Protein AF-A0A9J2Q6F2-F1 (afdb_monomer)

Nearest PDB structures (foldseek):
  3g6b-assembly1_B  TM=3.201E-01  e=5.585E+00  Thermotoga maritima
  3g67-assembly1_B  TM=3.228E-01  e=8.281E+00  Thermotoga maritima

Mean predicted aligned error: 11.75 Å

Organism: Ascaris lumbricoides (NCBI:txid6252)

InterPro domains:
  IPR019184 Uncharacterised protein family, transmembrane-17 [PF09799] (15-116)
  IPR019184 Uncharacterised protein family, transmembrane-17 [PTHR13531] (4-136)

pLDDT: mean 81.74, std 16.3, range [40.91, 97.44]

Structure (mmCIF, N/CA/C/O backbone):
data_AF-A0A9J2Q6F2-F1
#
_entry.id   AF-A0A9J2Q6F2-F1
#
loop_
_atom_site.group_PDB
_atom_site.id
_atom_site.type_symbol
_atom_site.label_atom_id
_atom_site.label_alt_id
_atom_site.label_comp_id
_atom_site.label_asym_id
_atom_site.label_entity_id
_atom_site.label_seq_id
_atom_site.pdbx_PDB_ins_code
_atom_site.Cartn_x
_atom_site.Cartn_y
_atom_site.Cartn_z
_atom_site.occupancy
_atom_site.B_iso_or_equiv
_atom_site.auth_seq_id
_atom_site.auth_comp_id
_atom_site.auth_asym_id
_atom_site.auth_atom_id
_atom_site.pdbx_PDB_model_num
ATOM 1 N N . MET A 1 1 ? 22.491 -8.800 -33.599 1.00 40.91 1 MET A N 1
ATOM 2 C CA . MET A 1 1 ? 21.386 -8.070 -32.948 1.00 40.91 1 MET A CA 1
ATOM 3 C C . MET A 1 1 ? 20.902 -8.944 -31.801 1.00 40.91 1 MET A C 1
ATOM 5 O O . MET A 1 1 ? 20.172 -9.891 -32.048 1.00 40.91 1 MET A O 1
ATOM 9 N N . VAL A 1 2 ? 21.412 -8.736 -30.584 1.00 45.72 2 VAL A N 1
ATOM 10 C CA . VAL A 1 2 ? 20.847 -9.399 -29.399 1.00 45.72 2 VAL A CA 1
ATOM 11 C C . VAL A 1 2 ? 19.661 -8.539 -28.992 1.00 45.72 2 VAL A C 1
ATOM 13 O O . VAL A 1 2 ? 19.844 -7.456 -28.451 1.00 45.72 2 VAL A O 1
ATOM 16 N N . VAL A 1 3 ? 18.456 -8.968 -29.362 1.00 47.84 3 VAL A N 1
ATOM 17 C CA . VAL A 1 3 ? 17.230 -8.410 -28.792 1.00 47.84 3 VAL A CA 1
ATOM 18 C C . VAL A 1 3 ? 17.170 -8.961 -27.374 1.00 47.84 3 VAL A C 1
ATOM 20 O O . VAL A 1 3 ? 16.840 -10.127 -27.175 1.00 47.84 3 VAL A O 1
ATOM 23 N N . SER A 1 4 ? 17.582 -8.172 -26.388 1.00 51.03 4 SER A N 1
ATOM 24 C CA . SER A 1 4 ? 17.197 -8.446 -25.011 1.00 51.03 4 SER A CA 1
ATOM 25 C C . SER A 1 4 ? 15.693 -8.190 -24.939 1.00 51.03 4 SER A C 1
ATOM 27 O O . SER A 1 4 ? 15.265 -7.039 -25.010 1.00 51.03 4 SER A O 1
ATOM 29 N N . ASP A 1 5 ? 14.904 -9.265 -24.928 1.00 57.75 5 ASP A N 1
ATOM 30 C CA . ASP A 1 5 ? 13.442 -9.222 -24.851 1.00 57.75 5 ASP A CA 1
ATOM 31 C C . ASP A 1 5 ? 13.055 -8.658 -23.477 1.00 57.75 5 ASP A C 1
ATOM 33 O O . ASP A 1 5 ? 12.907 -9.388 -22.494 1.00 57.75 5 ASP A O 1
ATOM 37 N N . VAL A 1 6 ? 13.003 -7.326 -23.378 1.00 62.00 6 VAL A N 1
ATOM 38 C CA . VAL A 1 6 ? 12.381 -6.654 -22.243 1.00 62.00 6 VAL A CA 1
ATOM 39 C C . VAL A 1 6 ? 10.912 -7.017 -22.329 1.00 62.00 6 VAL A C 1
ATOM 41 O O . VAL A 1 6 ? 10.257 -6.751 -23.331 1.00 62.00 6 VAL A O 1
ATOM 44 N N . ARG A 1 7 ? 10.438 -7.729 -21.311 1.00 72.94 7 ARG A N 1
ATOM 45 C CA . ARG A 1 7 ? 9.065 -8.204 -21.244 1.00 72.94 7 ARG A CA 1
ATOM 46 C C . ARG A 1 7 ? 8.454 -7.761 -19.934 1.00 72.94 7 ARG A C 1
ATOM 48 O O . ARG A 1 7 ? 8.981 -8.063 -18.861 1.00 72.94 7 ARG A O 1
ATOM 55 N N . SER A 1 8 ? 7.299 -7.114 -20.030 1.00 83.94 8 SER A N 1
ATOM 56 C CA . SER A 1 8 ? 6.404 -6.898 -18.893 1.00 83.94 8 SER A CA 1
ATOM 57 C C . SER A 1 8 ? 6.222 -8.190 -18.077 1.00 83.94 8 SER A C 1
ATOM 59 O O . SER A 1 8 ? 6.062 -9.289 -18.620 1.00 83.94 8 SER A O 1
ATOM 61 N N . SER A 1 9 ? 6.251 -8.069 -16.750 1.00 90.69 9 SER A N 1
ATOM 62 C CA . SER A 1 9 ? 6.102 -9.212 -15.853 1.00 90.69 9 SER A CA 1
ATOM 63 C C . SER A 1 9 ? 4.632 -9.613 -15.767 1.00 90.69 9 SER A C 1
ATOM 65 O O . SER A 1 9 ? 3.808 -8.882 -15.205 1.00 90.69 9 SER A O 1
ATOM 67 N N . LEU A 1 10 ? 4.294 -10.785 -16.317 1.00 93.69 10 LEU A N 1
ATOM 68 C CA . LEU A 1 10 ? 2.932 -11.325 -16.268 1.00 93.69 10 LEU A CA 1
ATOM 69 C C . LEU A 1 10 ? 2.497 -11.581 -14.822 1.00 93.69 10 LEU A C 1
ATOM 71 O O . LEU A 1 10 ? 1.405 -11.179 -14.431 1.00 93.69 10 LEU A O 1
ATOM 75 N N . SER A 1 11 ? 3.365 -12.197 -14.014 1.00 93.44 11 SER A N 1
ATOM 76 C CA . SER A 1 11 ? 3.063 -12.504 -12.613 1.00 93.44 11 SER A CA 1
ATOM 77 C C . SER A 1 11 ? 2.730 -11.238 -11.828 1.00 93.44 11 SER A C 1
ATOM 79 O O . SER A 1 11 ? 1.709 -11.190 -11.152 1.00 93.44 11 SER A O 1
ATOM 81 N N . TYR A 1 12 ? 3.531 -10.177 -11.975 1.00 93.88 12 TYR A N 1
ATOM 82 C CA . TYR A 1 12 ? 3.258 -8.901 -11.311 1.00 93.88 12 TYR A CA 1
ATOM 83 C C . TYR A 1 12 ? 1.919 -8.296 -11.760 1.00 93.88 12 TYR A C 1
ATOM 85 O O . TYR A 1 12 ? 1.144 -7.812 -10.937 1.00 93.88 12 TYR A O 1
ATOM 93 N N . GLN A 1 13 ? 1.596 -8.387 -13.053 1.00 95.81 13 GLN A N 1
ATOM 94 C CA . GLN A 1 13 ? 0.333 -7.879 -13.585 1.00 95.81 13 GLN A CA 1
ATOM 95 C C . GLN A 1 13 ? -0.895 -8.642 -13.077 1.00 95.81 13 GLN A C 1
ATOM 97 O O . GLN A 1 13 ? -1.926 -8.018 -12.822 1.00 95.81 13 GLN A O 1
ATOM 102 N N . VAL A 1 14 ? -0.796 -9.966 -12.931 1.00 96.00 14 VAL A N 1
ATOM 103 C CA . VAL A 1 14 ? -1.879 -10.806 -12.400 1.00 96.00 14 VAL A CA 1
ATOM 104 C C . VAL A 1 14 ? -2.185 -10.433 -10.953 1.00 96.00 14 VAL A C 1
ATOM 106 O O . VAL A 1 14 ? -3.349 -10.218 -10.625 1.00 96.00 14 VAL A O 1
ATOM 109 N N . PHE A 1 15 ? -1.160 -10.284 -10.110 1.00 95.06 15 PHE A N 1
ATOM 110 C CA . PHE A 1 15 ? -1.364 -9.889 -8.714 1.00 95.06 15 PHE A CA 1
ATOM 111 C C . PHE A 1 15 ? -1.991 -8.494 -8.600 1.00 95.06 15 PHE A C 1
ATOM 113 O O . PHE A 1 15 ? -3.037 -8.369 -7.971 1.00 95.06 15 PHE A O 1
ATOM 120 N N . LEU A 1 16 ? -1.477 -7.495 -9.331 1.00 94.69 16 LEU A N 1
ATOM 121 C CA . LEU A 1 16 ? -2.079 -6.152 -9.364 1.00 94.69 16 LEU A CA 1
ATOM 122 C C . LEU A 1 16 ? -3.548 -6.160 -9.817 1.00 94.69 16 LEU A C 1
ATOM 124 O O . LEU A 1 16 ? -4.345 -5.313 -9.405 1.00 94.69 16 LEU A O 1
ATOM 128 N N . HIS A 1 17 ? -3.916 -7.089 -10.702 1.00 95.19 17 HIS A N 1
ATOM 129 C CA . HIS A 1 17 ? -5.294 -7.241 -11.152 1.00 95.19 17 HIS A CA 1
ATOM 130 C C . HIS A 1 17 ? -6.203 -7.830 -10.068 1.00 95.19 17 HIS A C 1
ATOM 132 O O . HIS A 1 17 ? -7.347 -7.394 -9.962 1.00 95.19 17 HIS A O 1
ATOM 138 N N . ILE A 1 18 ? -5.699 -8.777 -9.272 1.00 94.94 18 ILE A N 1
ATOM 139 C CA . ILE A 1 18 ? -6.418 -9.396 -8.148 1.00 94.94 18 ILE A CA 1
ATOM 140 C C . ILE A 1 18 ? -6.555 -8.416 -6.978 1.00 94.94 18 ILE A C 1
ATOM 142 O O . ILE A 1 18 ? -7.630 -8.329 -6.386 1.00 94.94 18 ILE A O 1
ATOM 146 N N . SER A 1 19 ? -5.511 -7.643 -6.677 1.00 94.81 19 SER A N 1
ATOM 147 C CA . SER A 1 19 ? -5.536 -6.701 -5.554 1.00 94.81 19 SER A CA 1
ATOM 148 C C . SER A 1 19 ? -6.518 -5.565 -5.786 1.00 94.81 19 SER A C 1
ATOM 150 O O . SER A 1 19 ? -7.245 -5.202 -4.880 1.00 94.81 19 SER A O 1
ATOM 152 N N . LYS A 1 20 ? -6.674 -5.069 -7.018 1.00 95.19 20 LYS A N 1
ATOM 153 C CA . LYS A 1 20 ? -7.606 -3.964 -7.304 1.00 95.19 20 LYS A CA 1
ATOM 154 C C . LYS A 1 20 ? -9.043 -4.163 -6.769 1.00 95.19 20 LYS A C 1
ATOM 156 O O . LYS A 1 20 ? -9.525 -3.271 -6.071 1.00 95.19 20 LYS A O 1
ATOM 161 N N . PRO A 1 21 ? -9.779 -5.239 -7.114 1.00 96.25 21 PRO A N 1
ATOM 162 C CA . PRO A 1 21 ? -11.106 -5.472 -6.550 1.00 96.25 21 PRO A CA 1
ATOM 163 C C . PRO A 1 21 ? -11.050 -5.824 -5.060 1.00 96.25 21 PRO A C 1
ATOM 165 O O . PRO A 1 21 ? -11.956 -5.437 -4.326 1.00 96.25 2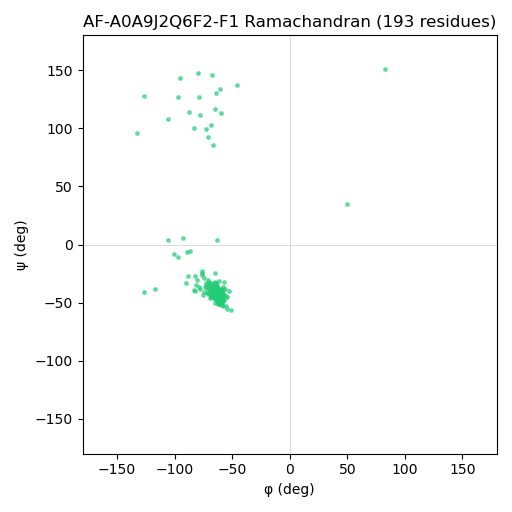1 PRO A O 1
ATOM 168 N N . TYR A 1 22 ? -10.005 -6.521 -4.606 1.00 95.81 22 TYR A N 1
ATOM 169 C CA . TYR A 1 22 ? -9.857 -6.899 -3.204 1.00 95.81 22 TYR A CA 1
ATOM 170 C C . TYR A 1 22 ? -9.677 -5.668 -2.298 1.00 95.81 22 TYR A C 1
ATOM 172 O O . TYR A 1 22 ? -10.470 -5.485 -1.379 1.00 95.81 22 TYR A O 1
ATOM 180 N N . SER A 1 23 ? -8.762 -4.755 -2.624 1.00 95.94 23 SER A N 1
ATOM 181 C CA . SER A 1 23 ? -8.534 -3.508 -1.886 1.00 95.94 23 SER A CA 1
ATOM 182 C C . SER A 1 23 ? -9.765 -2.593 -1.882 1.00 95.94 23 SER A C 1
ATOM 184 O O . SER A 1 23 ? -10.018 -1.880 -0.912 1.00 95.94 23 SER A O 1
ATOM 186 N N . ALA A 1 24 ? -10.581 -2.623 -2.944 1.00 96.44 24 ALA A N 1
ATOM 187 C CA . ALA A 1 24 ? -11.855 -1.902 -2.976 1.00 96.44 24 ALA A CA 1
ATOM 188 C C . ALA A 1 24 ? -12.879 -2.496 -1.992 1.00 96.44 24 ALA A C 1
ATOM 190 O O . ALA A 1 24 ? -13.554 -1.750 -1.283 1.00 96.44 24 ALA A O 1
ATOM 191 N N . LEU A 1 25 ? -12.983 -3.828 -1.926 1.00 96.50 25 LEU A N 1
ATOM 192 C CA . LEU A 1 25 ? -13.829 -4.516 -0.947 1.00 96.50 25 LEU A CA 1
ATOM 193 C C . LEU A 1 25 ? -13.325 -4.299 0.482 1.00 96.50 25 LEU A C 1
ATOM 195 O O . LEU A 1 25 ? -14.132 -4.049 1.372 1.00 96.50 25 LEU A O 1
ATOM 199 N N . PHE A 1 26 ? -12.009 -4.340 0.686 1.00 96.00 26 PHE A N 1
ATOM 200 C CA . PHE A 1 26 ? -11.366 -4.051 1.962 1.00 96.00 26 PHE A CA 1
ATOM 201 C C . PHE A 1 26 ? -11.690 -2.638 2.453 1.00 96.00 26 PHE A C 1
ATOM 203 O O . PHE A 1 26 ? -12.170 -2.485 3.570 1.00 96.00 26 PHE A O 1
ATOM 210 N N . PHE A 1 27 ? -11.549 -1.617 1.602 1.00 96.94 27 PHE A N 1
ATOM 211 C CA . PHE A 1 27 ? -11.917 -0.243 1.952 1.00 96.94 27 PHE A CA 1
ATOM 212 C C . PHE A 1 27 ? -13.388 -0.117 2.385 1.00 96.94 27 PHE A C 1
ATOM 214 O O . PHE A 1 27 ? -13.692 0.548 3.375 1.00 96.94 27 PHE A O 1
ATOM 221 N N . ILE A 1 28 ? -14.309 -0.774 1.670 1.00 97.44 28 ILE A N 1
ATOM 222 C CA . ILE A 1 28 ? -15.734 -0.782 2.036 1.00 97.44 28 ILE A CA 1
ATOM 223 C C . ILE A 1 28 ? -15.940 -1.492 3.381 1.00 97.44 28 ILE A C 1
ATOM 225 O O . ILE A 1 28 ? -16.688 -0.994 4.222 1.00 97.44 28 ILE A O 1
ATOM 229 N N . ALA A 1 29 ? -15.275 -2.629 3.599 1.00 96.25 29 ALA A N 1
ATOM 230 C CA . ALA A 1 29 ? -15.364 -3.387 4.841 1.00 96.25 29 ALA A CA 1
ATOM 231 C C . ALA A 1 29 ? -14.860 -2.573 6.044 1.00 96.25 29 ALA A C 1
ATOM 233 O O . ALA A 1 29 ? -15.583 -2.466 7.033 1.00 96.25 29 ALA A O 1
ATOM 234 N N . GLU A 1 30 ? -13.691 -1.934 5.937 1.00 96.00 30 GLU A N 1
ATOM 235 C CA . GLU A 1 30 ? -13.138 -1.047 6.970 1.00 96.00 30 GLU A CA 1
ATOM 236 C C . GLU A 1 30 ? -14.077 0.119 7.279 1.00 96.00 30 GLU A C 1
ATOM 238 O O . GLU A 1 30 ? -14.336 0.436 8.440 1.00 96.00 30 GLU A O 1
ATOM 243 N N . LEU A 1 31 ? -14.668 0.725 6.247 1.00 96.56 31 LEU A N 1
ATOM 244 C CA . LEU A 1 31 ? -15.622 1.813 6.426 1.00 96.56 31 LEU A CA 1
ATOM 245 C C . LEU A 1 31 ? -16.898 1.346 7.153 1.00 96.56 31 LEU A C 1
ATOM 247 O O . LEU A 1 31 ? -17.386 2.029 8.055 1.00 96.56 31 LEU A O 1
ATOM 251 N N . CYS A 1 32 ? -17.429 0.168 6.813 1.00 96.75 32 CYS A N 1
ATOM 252 C CA . CYS A 1 32 ? -18.571 -0.426 7.514 1.00 96.75 32 CYS A CA 1
ATOM 253 C C . CYS A 1 32 ? -18.239 -0.769 8.974 1.00 96.75 32 CYS A C 1
ATOM 255 O O . CYS A 1 32 ? -19.023 -0.457 9.874 1.00 96.75 32 CYS A O 1
ATOM 257 N N . LEU A 1 33 ? -17.077 -1.380 9.221 1.00 95.38 33 LEU A N 1
ATOM 258 C CA . LEU A 1 33 ? -16.608 -1.718 10.566 1.00 95.38 33 LEU A CA 1
ATOM 259 C C . LEU A 1 33 ? -16.357 -0.462 11.402 1.00 95.38 33 LEU A C 1
ATOM 261 O O . LEU A 1 33 ? -16.678 -0.448 12.588 1.00 95.38 33 LEU A O 1
ATOM 265 N N . TYR A 1 34 ? -15.869 0.622 10.802 1.00 95.44 34 TYR A N 1
ATOM 266 C CA . TYR A 1 34 ? -15.731 1.915 11.465 1.00 95.44 34 TYR A CA 1
ATOM 267 C C . TYR A 1 34 ? -17.070 2.447 11.996 1.00 95.44 34 TYR A C 1
ATOM 269 O O . TYR A 1 34 ? -17.176 2.766 13.183 1.00 95.44 34 TYR A O 1
ATOM 277 N N . PHE A 1 35 ? -18.117 2.477 11.162 1.00 95.75 35 PHE A N 1
ATOM 278 C CA . PHE A 1 35 ? -19.448 2.916 11.600 1.00 95.75 35 PHE A CA 1
ATOM 279 C C . PHE A 1 35 ? -20.062 1.993 12.661 1.00 95.75 35 PHE A C 1
ATOM 281 O O . PHE A 1 35 ? -20.759 2.454 13.568 1.00 95.75 35 PHE A O 1
ATOM 288 N N . PHE A 1 36 ? -19.778 0.694 12.590 1.00 95.06 36 PHE A N 1
ATOM 289 C CA . PHE A 1 36 ? -20.153 -0.247 13.641 1.00 95.06 36 PHE A CA 1
ATOM 290 C C . PHE A 1 36 ? -19.435 0.071 14.963 1.00 95.06 36 PHE A C 1
ATOM 292 O O . PHE A 1 36 ? -20.085 0.185 16.005 1.00 95.06 36 PHE A O 1
ATOM 299 N N . LYS A 1 37 ? -18.112 0.284 14.922 1.00 93.19 37 LYS A N 1
ATOM 300 C CA . LYS A 1 37 ? -17.290 0.587 16.102 1.00 93.19 37 LYS A CA 1
ATOM 301 C C . LYS A 1 37 ? -17.763 1.856 16.801 1.00 93.19 37 LYS A C 1
ATOM 303 O O . LYS A 1 37 ? -18.011 1.817 18.001 1.00 93.19 37 LYS A O 1
ATOM 308 N N . ILE A 1 38 ? -17.946 2.950 16.058 1.00 94.62 38 ILE A N 1
ATOM 309 C CA . ILE A 1 38 ? -18.322 4.248 16.640 1.00 94.62 38 ILE A CA 1
ATOM 310 C C . ILE A 1 38 ? -19.717 4.235 17.285 1.00 94.62 38 ILE A C 1
ATOM 312 O O . ILE A 1 38 ? -19.990 5.031 18.177 1.00 94.62 38 ILE A O 1
ATOM 316 N N . SER A 1 39 ? -20.595 3.325 16.852 1.00 94.19 39 SER A N 1
ATOM 317 C CA . SER A 1 39 ? -21.964 3.219 17.369 1.00 94.19 39 SER A CA 1
ATOM 318 C C . SER A 1 39 ? -22.056 2.433 18.680 1.00 94.19 39 SER A C 1
ATOM 320 O O . SER A 1 39 ? -22.998 2.633 19.444 1.00 94.19 39 SER A O 1
ATOM 322 N N . ILE A 1 40 ? -21.121 1.510 18.929 1.00 94.62 40 ILE A N 1
ATOM 323 C CA . ILE A 1 40 ? -21.224 0.519 20.016 1.00 94.62 40 ILE A CA 1
ATOM 324 C C . ILE A 1 40 ? -20.115 0.687 21.054 1.00 94.62 40 ILE A C 1
ATOM 326 O O . ILE A 1 40 ? -20.354 0.499 22.247 1.00 94.62 40 ILE A O 1
ATOM 330 N N . LEU A 1 41 ? -18.895 1.004 20.618 1.00 91.31 41 LEU A N 1
ATOM 331 C CA . LEU A 1 41 ? -17.719 1.045 21.480 1.00 91.31 41 LEU A CA 1
ATOM 332 C C . LEU A 1 41 ? -17.470 2.473 21.985 1.00 91.31 41 LEU A C 1
ATOM 334 O O . LEU A 1 41 ? -17.637 3.433 21.231 1.00 91.31 41 LEU A O 1
ATOM 338 N N . PRO A 1 42 ? -17.021 2.637 23.242 1.00 90.38 42 PRO A N 1
ATOM 339 C CA . PRO A 1 42 ? -16.662 3.942 23.779 1.00 90.38 42 PRO A CA 1
ATOM 340 C C . PRO A 1 42 ? -15.362 4.439 23.128 1.00 90.38 42 PRO A C 1
ATOM 342 O O . PRO A 1 42 ? -14.262 4.139 23.586 1.00 90.38 42 PRO A O 1
ATOM 345 N N . TYR A 1 43 ? -15.491 5.198 22.040 1.00 85.25 43 TYR A N 1
ATOM 346 C CA . TYR A 1 43 ? -14.359 5.705 21.268 1.00 85.25 43 TYR A CA 1
ATOM 347 C C . TYR A 1 43 ? -14.000 7.143 21.667 1.00 85.25 43 TYR A C 1
ATOM 349 O O . TYR A 1 43 ? -14.861 8.026 21.613 1.00 85.25 43 TYR A O 1
ATOM 357 N N . PRO A 1 44 ? -12.737 7.443 22.018 1.00 91.25 44 PRO A N 1
ATOM 358 C CA . PRO A 1 44 ? -12.312 8.826 22.182 1.00 91.25 44 PRO A CA 1
ATOM 359 C C . PRO A 1 44 ? -12.397 9.575 20.844 1.00 91.25 44 PRO A C 1
ATOM 361 O O . PRO A 1 44 ? -11.850 9.121 19.838 1.00 91.25 44 PRO A O 1
ATOM 364 N N . ASN A 1 45 ? -13.023 10.758 20.837 1.00 90.81 45 ASN A N 1
ATOM 365 C CA . ASN A 1 45 ? -13.276 11.532 19.610 1.00 90.81 45 ASN A CA 1
ATOM 366 C C . ASN A 1 45 ? -12.017 11.779 18.760 1.00 90.81 45 ASN A C 1
ATOM 368 O O . ASN A 1 45 ? -12.071 11.703 17.538 1.00 90.81 45 ASN A O 1
ATOM 372 N N . HIS A 1 46 ? -10.875 12.061 19.393 1.00 91.06 46 HIS A N 1
ATOM 373 C CA . HIS A 1 46 ? -9.626 12.329 18.676 1.00 91.06 46 HIS A CA 1
ATOM 374 C C . HIS A 1 46 ? -9.103 11.091 17.931 1.00 91.06 46 HIS A C 1
ATOM 376 O O . HIS A 1 46 ? -8.654 11.217 16.797 1.00 91.06 46 HIS A O 1
ATOM 382 N N . VAL A 1 47 ? -9.214 9.899 18.527 1.00 91.44 47 VAL A N 1
ATOM 383 C CA . VAL A 1 47 ? -8.819 8.641 17.873 1.00 91.44 47 VAL A CA 1
ATOM 384 C C . VAL A 1 47 ? -9.798 8.307 16.748 1.00 91.44 47 VAL A C 1
ATOM 386 O O . VAL A 1 47 ? -9.368 7.973 15.652 1.00 91.44 47 VAL A O 1
ATOM 389 N N . ALA A 1 48 ? -11.106 8.495 16.972 1.00 92.00 48 ALA A N 1
ATOM 390 C CA . ALA A 1 48 ? -12.133 8.235 15.958 1.00 92.00 48 ALA A CA 1
ATOM 391 C C . ALA A 1 48 ? -11.919 9.057 14.678 1.00 92.00 48 ALA A C 1
ATOM 393 O O . ALA A 1 48 ? -12.153 8.558 13.577 1.00 92.00 48 ALA A O 1
ATOM 394 N N . ILE A 1 49 ? -11.491 10.316 14.820 1.00 94.06 49 ILE A N 1
ATOM 395 C CA . ILE A 1 49 ? -11.175 11.190 13.685 1.00 94.06 49 ILE A CA 1
ATOM 396 C C . ILE A 1 49 ? -9.916 10.694 12.966 1.00 94.06 49 ILE A C 1
ATOM 398 O O . ILE A 1 49 ? -9.926 10.603 11.741 1.00 94.06 49 ILE A O 1
ATOM 402 N N . CYS A 1 50 ? -8.852 10.352 13.699 1.00 92.75 50 CYS A N 1
ATOM 403 C CA . CYS A 1 50 ? -7.622 9.818 13.106 1.00 92.75 50 CYS A CA 1
ATOM 404 C C . CYS A 1 50 ? -7.879 8.538 12.298 1.00 92.75 50 CYS A C 1
ATOM 406 O O . CYS A 1 50 ? -7.426 8.442 11.158 1.00 92.75 50 CYS A O 1
ATOM 408 N N . ASP A 1 51 ? -8.656 7.602 12.844 1.00 93.38 51 ASP A N 1
ATOM 409 C CA . ASP A 1 51 ? -8.982 6.344 12.166 1.00 93.38 51 ASP A CA 1
ATOM 410 C C . ASP A 1 51 ? -9.789 6.582 10.892 1.00 93.38 51 ASP A C 1
ATOM 412 O O . ASP A 1 51 ? -9.481 6.022 9.841 1.00 93.38 51 ASP A O 1
ATOM 416 N N . PHE A 1 52 ? -10.779 7.476 10.952 1.00 94.81 52 PHE A N 1
ATOM 417 C CA . PHE A 1 52 ? -11.556 7.855 9.776 1.00 94.81 52 PHE A CA 1
ATOM 418 C C . PHE A 1 52 ? -10.683 8.486 8.688 1.00 94.81 52 PHE A C 1
ATOM 420 O O . PHE A 1 52 ? -10.804 8.140 7.514 1.00 94.81 52 PHE A O 1
ATOM 427 N N . LEU A 1 53 ? -9.773 9.388 9.069 1.00 96.00 53 LEU A N 1
ATOM 428 C CA . LEU A 1 53 ? -8.844 10.014 8.131 1.00 96.00 53 LEU A CA 1
ATOM 429 C C . LEU A 1 53 ? -7.920 8.985 7.476 1.00 96.00 53 LEU A C 1
ATOM 431 O O . LEU A 1 53 ? -7.689 9.080 6.273 1.00 96.00 53 LEU A O 1
ATOM 435 N N . LEU A 1 54 ? -7.431 7.992 8.225 1.00 95.12 54 LEU A N 1
ATOM 436 C CA . LEU A 1 54 ? -6.625 6.904 7.667 1.00 95.12 54 LEU A CA 1
ATOM 437 C C . LEU A 1 54 ? -7.423 6.046 6.681 1.00 95.12 54 LEU A C 1
ATOM 439 O O . LEU A 1 54 ? -6.900 5.722 5.615 1.00 95.12 54 LEU A O 1
ATOM 443 N N . ILE A 1 55 ? -8.692 5.745 6.980 1.00 96.25 55 ILE A N 1
ATOM 444 C CA . ILE A 1 55 ? -9.571 4.996 6.067 1.00 96.25 55 ILE A CA 1
ATOM 445 C C . ILE A 1 55 ? -9.742 5.774 4.763 1.00 96.25 55 ILE A C 1
ATOM 447 O O . ILE A 1 55 ? -9.496 5.239 3.684 1.00 96.25 55 ILE A O 1
ATOM 451 N N . ILE A 1 56 ? -10.085 7.062 4.841 1.00 96.00 56 ILE A N 1
ATOM 452 C CA . ILE A 1 56 ? -10.251 7.908 3.652 1.00 96.00 56 ILE A CA 1
ATOM 453 C C . ILE A 1 56 ? -8.933 8.088 2.884 1.00 96.00 56 ILE A C 1
ATOM 455 O O . ILE A 1 56 ? -8.957 8.147 1.655 1.00 96.00 56 ILE A O 1
ATOM 459 N N . LEU A 1 57 ? -7.790 8.147 3.574 1.00 95.56 57 LEU A N 1
ATOM 460 C CA . LEU A 1 57 ? -6.467 8.270 2.956 1.00 95.56 57 LEU A CA 1
ATOM 461 C C . LEU A 1 57 ? -6.031 6.992 2.228 1.00 95.56 57 LEU A C 1
ATOM 463 O O . LEU A 1 57 ? -5.341 7.081 1.212 1.00 95.56 57 LEU A O 1
ATOM 467 N N . PHE A 1 58 ? -6.441 5.817 2.707 1.00 96.62 58 PHE A N 1
ATOM 468 C CA . PHE A 1 58 ? -6.090 4.536 2.096 1.00 96.62 58 PHE A CA 1
ATOM 469 C C . PHE A 1 58 ? -6.529 4.461 0.627 1.00 96.62 58 PHE A C 1
ATOM 471 O O . PHE A 1 58 ? -5.717 4.142 -0.239 1.00 96.62 58 PHE A O 1
ATOM 478 N N . ALA A 1 59 ? -7.776 4.831 0.317 1.00 95.12 59 ALA A N 1
ATOM 479 C CA . ALA A 1 59 ? -8.340 4.702 -1.029 1.00 95.12 59 ALA A CA 1
ATOM 480 C C . ALA A 1 59 ? -7.525 5.403 -2.144 1.00 95.12 59 ALA A C 1
ATOM 482 O O . ALA A 1 59 ? -7.184 4.742 -3.130 1.00 95.12 59 ALA A O 1
ATOM 483 N N . PRO A 1 60 ? -7.179 6.707 -2.052 1.00 96.62 60 PRO A N 1
ATOM 484 C CA . PRO A 1 60 ? -6.372 7.361 -3.078 1.00 96.62 60 PRO A CA 1
ATOM 485 C C . PRO A 1 60 ? -4.935 6.830 -3.129 1.00 96.62 60 PRO A C 1
ATOM 487 O O . PRO A 1 60 ? -4.390 6.696 -4.224 1.00 96.62 60 PRO A O 1
ATOM 490 N N . VAL A 1 61 ? -4.321 6.505 -1.985 1.00 96.12 61 VAL A N 1
ATOM 491 C CA . VAL A 1 61 ? -2.950 5.965 -1.943 1.00 96.12 61 VAL A CA 1
ATOM 492 C C . VAL A 1 61 ? -2.888 4.614 -2.654 1.00 96.12 61 VAL A C 1
ATOM 494 O O . VAL A 1 61 ? -2.040 4.413 -3.525 1.00 96.12 61 VAL A O 1
ATOM 497 N N . GLU A 1 62 ? -3.828 3.725 -2.349 1.00 96.62 62 GLU A N 1
ATOM 498 C CA . GLU A 1 62 ? -3.907 2.391 -2.935 1.00 96.62 62 GLU A CA 1
ATOM 499 C C . GLU A 1 62 ? -4.256 2.441 -4.429 1.00 96.62 62 GLU A C 1
ATOM 501 O O . GLU A 1 62 ? -3.625 1.779 -5.259 1.00 96.62 62 GLU A O 1
ATOM 506 N N . ALA A 1 63 ? -5.182 3.321 -4.822 1.00 95.88 63 ALA A N 1
ATOM 507 C CA . ALA A 1 63 ? -5.506 3.541 -6.229 1.00 95.88 63 ALA A CA 1
ATOM 508 C C . ALA A 1 63 ? -4.288 4.024 -7.036 1.00 95.88 63 ALA A C 1
ATOM 510 O O . ALA A 1 63 ? -4.038 3.526 -8.140 1.00 95.88 63 ALA A O 1
ATOM 511 N N . LEU A 1 64 ? -3.512 4.970 -6.492 1.00 95.56 64 LEU A N 1
ATOM 512 C CA . LEU A 1 64 ? -2.281 5.452 -7.120 1.00 95.56 64 LEU A CA 1
ATOM 513 C C . LEU A 1 64 ? -1.224 4.348 -7.192 1.00 95.56 64 LEU A C 1
ATOM 515 O O . LEU A 1 64 ? -0.595 4.191 -8.241 1.00 95.56 64 LEU A O 1
ATOM 519 N N . ARG A 1 65 ? -1.056 3.561 -6.123 1.00 96.75 65 ARG A N 1
ATOM 520 C CA . ARG A 1 65 ? -0.113 2.438 -6.068 1.00 96.75 65 ARG A CA 1
ATOM 521 C C . ARG A 1 65 ? -0.366 1.470 -7.220 1.00 96.75 65 ARG A C 1
ATOM 523 O O . ARG A 1 65 ? 0.519 1.256 -8.048 1.00 96.75 65 ARG A O 1
ATOM 530 N N . ILE A 1 66 ? -1.594 0.967 -7.337 1.00 96.12 66 ILE A N 1
ATOM 531 C CA . ILE A 1 66 ? -1.979 0.010 -8.382 1.00 96.12 66 ILE A CA 1
ATOM 532 C C . ILE A 1 66 ? -1.875 0.640 -9.778 1.00 96.12 66 ILE A C 1
ATOM 534 O O . ILE A 1 66 ? -1.407 -0.008 -10.721 1.00 96.12 66 ILE A O 1
ATOM 538 N N . PHE A 1 67 ? -2.290 1.902 -9.938 1.00 95.31 67 PHE A N 1
ATOM 539 C CA . PHE A 1 67 ? -2.229 2.600 -11.225 1.00 95.31 67 PHE A CA 1
ATOM 540 C C . PHE A 1 67 ? -0.795 2.711 -11.750 1.00 95.31 67 PHE A C 1
ATOM 542 O O . PHE A 1 67 ? -0.527 2.325 -12.891 1.00 95.31 67 PHE A O 1
ATOM 549 N N . TRP A 1 68 ? 0.129 3.205 -10.924 1.00 90.50 68 TRP A N 1
ATOM 550 C CA . TRP A 1 68 ? 1.526 3.379 -11.314 1.00 90.50 68 TRP A CA 1
ATOM 551 C C . TRP A 1 68 ? 2.258 2.048 -11.470 1.00 90.50 68 TRP A C 1
ATOM 553 O O . TRP A 1 68 ? 3.035 1.914 -12.414 1.00 90.50 68 TRP A O 1
ATOM 563 N N . GLY A 1 69 ? 1.950 1.043 -10.645 1.00 94.81 69 GLY A N 1
ATOM 564 C CA . GLY A 1 69 ? 2.507 -0.303 -10.794 1.00 94.81 69 GLY A CA 1
ATOM 565 C C . GLY A 1 69 ? 2.107 -0.933 -12.128 1.00 94.81 69 GLY A C 1
ATOM 566 O O . GLY A 1 69 ? 2.954 -1.401 -12.892 1.00 94.81 69 GLY A O 1
ATOM 567 N N . ARG A 1 70 ? 0.817 -0.850 -12.482 1.00 94.56 70 ARG A N 1
ATOM 568 C CA . ARG A 1 70 ? 0.306 -1.379 -13.754 1.00 94.56 70 ARG A CA 1
ATOM 569 C C . ARG A 1 70 ? 0.845 -0.605 -14.952 1.00 94.56 70 ARG A C 1
ATOM 571 O O . ARG A 1 70 ? 1.243 -1.226 -15.937 1.00 94.56 70 ARG A O 1
ATOM 578 N N . LYS A 1 71 ? 0.855 0.730 -14.876 1.00 91.19 71 LYS A N 1
ATOM 579 C CA . LYS A 1 71 ? 1.395 1.590 -15.934 1.00 91.19 71 LYS A CA 1
ATOM 580 C C . LYS A 1 71 ? 2.879 1.304 -16.148 1.00 91.19 71 LYS A C 1
ATOM 582 O O . LYS A 1 71 ? 3.266 1.048 -17.277 1.00 91.19 71 LYS A O 1
ATOM 587 N N . GLY A 1 72 ? 3.671 1.259 -15.078 1.00 90.00 72 GLY A N 1
ATOM 588 C CA . GLY A 1 72 ? 5.104 0.984 -15.137 1.00 90.00 72 GLY A CA 1
ATOM 589 C C . GLY A 1 72 ? 5.446 -0.390 -15.697 1.00 90.00 72 GLY A C 1
ATOM 590 O O . GLY A 1 72 ? 6.384 -0.498 -16.477 1.00 90.00 72 GLY A O 1
ATOM 591 N N . ASN A 1 73 ? 4.663 -1.421 -15.368 1.00 94.00 73 ASN A N 1
ATOM 592 C CA . ASN A 1 73 ? 4.867 -2.753 -15.934 1.00 94.00 73 ASN A CA 1
ATOM 593 C C . ASN A 1 73 ? 4.552 -2.807 -17.437 1.00 94.00 73 ASN A C 1
ATOM 595 O O . ASN A 1 73 ? 5.279 -3.442 -18.188 1.00 94.00 73 ASN A O 1
ATOM 599 N N . LEU A 1 74 ? 3.484 -2.132 -17.879 1.00 90.62 74 LEU A N 1
ATOM 600 C CA . LEU A 1 74 ? 3.082 -2.090 -19.291 1.00 90.62 74 LEU A CA 1
ATOM 601 C C . LEU A 1 74 ? 4.001 -1.222 -20.155 1.00 90.62 74 LEU A C 1
ATOM 603 O O . LEU A 1 74 ? 4.193 -1.524 -21.325 1.00 90.62 74 LEU A O 1
ATOM 607 N N . THR A 1 75 ? 4.531 -0.132 -19.599 1.00 87.62 75 THR A N 1
ATOM 608 C CA . THR A 1 75 ? 5.473 0.755 -20.297 1.00 87.62 75 THR A CA 1
ATOM 609 C C . THR A 1 75 ? 6.929 0.373 -20.049 1.00 87.62 75 THR A C 1
ATOM 611 O O . THR A 1 75 ? 7.820 1.132 -20.424 1.00 87.62 75 THR A O 1
ATOM 614 N N . GLU A 1 76 ? 7.170 -0.744 -19.354 1.00 87.62 76 GLU A N 1
ATOM 615 C CA . GLU A 1 76 ? 8.500 -1.268 -19.015 1.00 87.62 76 GLU A CA 1
ATOM 616 C C . GLU A 1 76 ? 9.414 -0.202 -18.389 1.00 87.62 76 GLU A C 1
ATOM 618 O O . GLU A 1 76 ? 10.623 -0.144 -18.597 1.00 87.62 76 GLU A O 1
ATOM 623 N N . THR A 1 77 ? 8.806 0.690 -17.605 1.00 82.75 77 THR A N 1
ATOM 624 C CA . THR A 1 77 ? 9.465 1.860 -17.030 1.00 82.75 77 THR A CA 1
ATOM 625 C C . THR A 1 77 ? 9.710 1.629 -15.546 1.00 82.75 77 THR A C 1
ATOM 627 O O . THR A 1 77 ? 8.782 1.700 -14.735 1.00 82.75 77 THR A O 1
ATOM 630 N N . SER A 1 78 ? 10.975 1.416 -15.176 1.00 82.31 78 SER A N 1
ATOM 631 C CA . SER A 1 78 ? 11.385 1.171 -13.786 1.00 82.31 78 SER A CA 1
ATOM 632 C C . SER A 1 78 ? 10.948 2.288 -12.832 1.00 82.31 78 SER A C 1
ATOM 634 O O . SER A 1 78 ? 10.466 1.990 -11.746 1.00 82.31 78 SER A O 1
ATOM 636 N N . ALA A 1 79 ? 11.004 3.556 -13.256 1.00 83.81 79 ALA A N 1
ATOM 637 C CA . ALA A 1 79 ? 10.626 4.705 -12.427 1.00 83.81 79 ALA A CA 1
ATOM 638 C C . ALA A 1 79 ? 9.171 4.651 -11.916 1.00 83.81 79 ALA A C 1
ATOM 640 O O . ALA A 1 79 ? 8.912 4.943 -10.749 1.00 83.81 79 ALA A O 1
ATOM 641 N N . PHE A 1 80 ? 8.213 4.239 -12.755 1.00 85.38 80 PHE A N 1
ATOM 642 C CA . PHE A 1 80 ? 6.805 4.135 -12.348 1.00 85.38 80 PHE A CA 1
ATOM 643 C C . PHE A 1 80 ? 6.566 2.968 -11.387 1.00 85.38 80 PHE 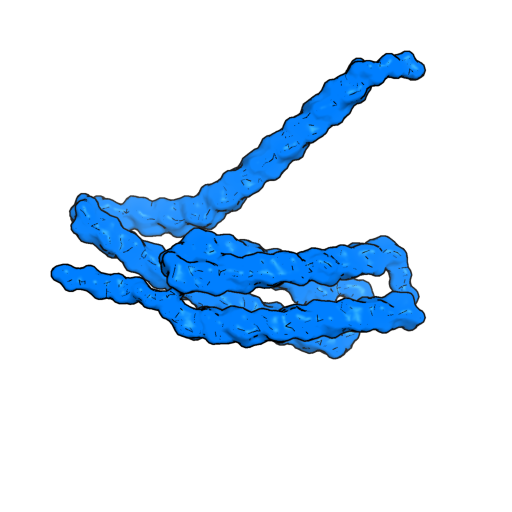A C 1
ATOM 645 O O . PHE A 1 80 ? 5.794 3.105 -10.438 1.00 85.38 80 PHE A O 1
ATOM 652 N N . ILE A 1 81 ? 7.265 1.847 -11.584 1.00 87.25 81 ILE A N 1
ATOM 653 C CA . ILE A 1 81 ? 7.201 0.709 -10.660 1.00 87.25 81 ILE A CA 1
ATOM 654 C C . ILE A 1 81 ? 7.851 1.086 -9.321 1.00 87.25 81 ILE A C 1
ATOM 656 O O . ILE A 1 81 ? 7.283 0.809 -8.271 1.00 87.25 81 ILE A O 1
ATOM 660 N N . SER A 1 82 ? 8.981 1.798 -9.327 1.00 85.81 82 SER A N 1
ATOM 661 C CA . SER A 1 82 ? 9.617 2.314 -8.107 1.00 85.81 82 SER A CA 1
ATOM 662 C C . SER A 1 82 ? 8.710 3.274 -7.333 1.00 85.81 82 SER A C 1
ATOM 664 O O . SER A 1 82 ? 8.628 3.181 -6.110 1.00 85.81 82 SER A O 1
ATOM 666 N N . PHE A 1 83 ? 7.975 4.152 -8.021 1.00 87.81 83 PHE A N 1
ATOM 667 C CA . PHE A 1 83 ? 6.988 5.015 -7.369 1.00 87.81 83 PHE A CA 1
ATOM 668 C C . PHE A 1 83 ? 5.830 4.211 -6.757 1.00 87.81 83 PHE A C 1
ATOM 670 O O . PHE A 1 83 ? 5.404 4.485 -5.637 1.00 87.81 83 PHE A O 1
ATOM 677 N N . SER A 1 84 ? 5.365 3.164 -7.443 1.00 92.56 84 SER A N 1
ATOM 678 C CA . SER A 1 84 ? 4.405 2.217 -6.867 1.00 92.56 84 SER A CA 1
ATOM 679 C C . SER A 1 84 ? 4.958 1.510 -5.626 1.00 92.56 84 SER A C 1
ATOM 681 O O . SER A 1 84 ? 4.223 1.369 -4.656 1.00 92.56 84 SER A O 1
ATOM 683 N N . LEU A 1 85 ? 6.233 1.111 -5.613 1.00 91.56 85 LEU A N 1
ATOM 684 C CA . LEU A 1 85 ? 6.866 0.485 -4.446 1.00 91.56 85 LEU A CA 1
ATOM 685 C C . LEU A 1 85 ? 6.946 1.437 -3.248 1.00 91.56 85 LEU A C 1
ATOM 687 O O . LEU A 1 85 ? 6.729 1.008 -2.118 1.00 91.56 85 LEU A O 1
ATOM 691 N N . LEU A 1 86 ? 7.202 2.726 -3.484 1.00 92.38 86 LEU A N 1
ATOM 692 C CA . LEU A 1 86 ? 7.148 3.743 -2.435 1.00 92.38 86 LEU A CA 1
ATOM 693 C C . LEU A 1 86 ? 5.746 3.831 -1.814 1.00 92.38 86 LEU A C 1
ATOM 695 O O . LEU A 1 86 ? 5.607 3.845 -0.593 1.00 92.38 86 LEU A O 1
ATOM 699 N N . LEU A 1 87 ? 4.704 3.837 -2.647 1.00 92.94 87 LEU A N 1
ATOM 700 C CA . LEU A 1 87 ? 3.322 3.829 -2.167 1.00 92.94 87 LEU A CA 1
ATOM 701 C C . LEU A 1 87 ? 2.974 2.527 -1.427 1.00 92.94 87 LEU A C 1
ATOM 703 O O . LEU A 1 87 ? 2.241 2.585 -0.444 1.00 92.94 87 LEU A O 1
ATOM 707 N N . SER A 1 88 ? 3.551 1.378 -1.804 1.00 92.75 88 SER A N 1
ATOM 708 C CA . SER A 1 88 ? 3.398 0.128 -1.042 1.00 92.75 88 SER A CA 1
ATOM 709 C C . SER A 1 88 ? 3.881 0.261 0.404 1.00 92.75 88 SER A C 1
ATOM 711 O O . SER A 1 88 ? 3.252 -0.292 1.297 1.00 92.75 88 SER A O 1
ATOM 713 N N . ILE A 1 89 ? 4.952 1.022 0.666 1.00 92.69 89 ILE A N 1
ATOM 714 C CA . ILE A 1 89 ? 5.428 1.265 2.039 1.00 92.69 89 ILE A CA 1
ATOM 715 C C . ILE A 1 89 ? 4.369 2.030 2.843 1.00 92.69 89 ILE A C 1
ATOM 717 O O . ILE A 1 89 ? 4.090 1.670 3.986 1.00 92.69 89 ILE A O 1
ATOM 721 N N . ALA A 1 90 ? 3.753 3.054 2.244 1.00 93.56 90 ALA A N 1
ATOM 722 C CA . ALA A 1 90 ? 2.689 3.817 2.894 1.00 93.56 90 ALA A CA 1
ATOM 723 C C . ALA A 1 90 ? 1.473 2.933 3.215 1.00 93.56 90 ALA A C 1
ATOM 725 O O . ALA A 1 90 ? 0.941 2.995 4.320 1.00 93.56 90 ALA A O 1
ATOM 726 N N . VAL A 1 91 ? 1.078 2.060 2.286 1.00 95.44 91 VAL A N 1
ATOM 727 C CA . VAL A 1 91 ? -0.041 1.125 2.479 1.00 95.44 91 VAL A CA 1
ATOM 728 C C . VAL A 1 91 ? 0.259 0.102 3.574 1.00 95.44 91 VAL A C 1
ATOM 730 O O . VAL A 1 91 ? -0.581 -0.133 4.441 1.00 95.44 91 VAL A O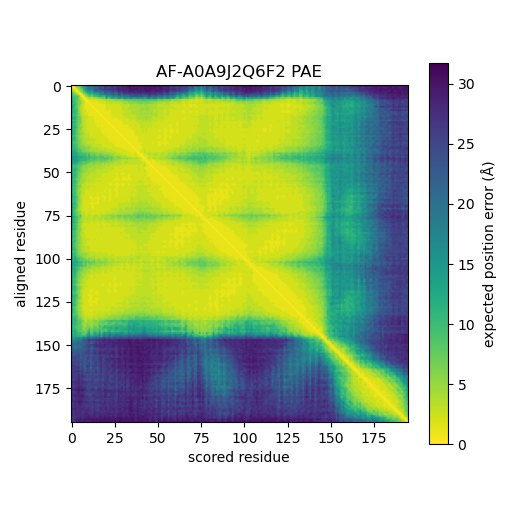 1
ATOM 733 N N . LEU A 1 92 ? 1.473 -0.454 3.605 1.00 94.50 92 LEU A N 1
ATOM 734 C CA . LEU A 1 92 ? 1.889 -1.369 4.671 1.00 94.50 92 LEU A CA 1
ATOM 735 C C . LEU A 1 92 ? 1.921 -0.685 6.040 1.00 94.50 92 LEU A C 1
ATOM 737 O O . LEU A 1 92 ? 1.534 -1.301 7.029 1.00 94.50 92 LEU A O 1
ATOM 741 N N . ALA A 1 93 ? 2.325 0.586 6.109 1.00 93.25 93 ALA A N 1
ATOM 742 C CA . ALA A 1 93 ? 2.280 1.351 7.353 1.00 93.25 93 ALA A CA 1
ATOM 743 C C . ALA A 1 93 ? 0.841 1.516 7.872 1.00 93.25 93 ALA A C 1
ATOM 745 O O . ALA A 1 93 ? 0.604 1.342 9.067 1.00 93.25 93 ALA A O 1
ATOM 746 N N . VAL A 1 94 ? -0.124 1.777 6.981 1.00 94.56 94 VAL A N 1
ATOM 747 C CA . VAL A 1 94 ? -1.554 1.822 7.333 1.00 94.56 94 VAL A CA 1
ATOM 748 C C . VAL A 1 94 ? -2.050 0.448 7.803 1.00 94.56 94 VAL A C 1
ATOM 750 O O . VAL A 1 94 ? -2.710 0.364 8.836 1.00 94.56 94 VAL A O 1
ATOM 753 N N . CYS A 1 95 ? -1.665 -0.639 7.127 1.00 92.62 95 CYS A N 1
ATOM 754 C CA . CYS A 1 95 ? -2.027 -1.997 7.552 1.00 92.62 95 CYS A CA 1
ATOM 755 C C . CYS A 1 95 ? -1.480 -2.327 8.951 1.00 92.62 95 CYS A C 1
ATOM 757 O O . CYS A 1 95 ? -2.191 -2.878 9.785 1.00 92.62 95 CYS A O 1
ATOM 759 N N . ILE A 1 96 ? -0.229 -1.959 9.242 1.00 91.50 96 ILE A N 1
ATOM 760 C CA . ILE A 1 96 ? 0.371 -2.148 10.571 1.00 91.50 96 ILE A CA 1
ATOM 761 C C . ILE A 1 96 ? -0.376 -1.324 11.624 1.00 91.50 96 ILE A C 1
ATOM 763 O O . ILE A 1 96 ? -0.609 -1.813 12.731 1.00 91.50 96 ILE A O 1
ATOM 767 N N . TYR A 1 97 ? -0.769 -0.092 11.287 1.00 92.50 97 TYR A N 1
ATOM 768 C CA . TYR A 1 97 ? -1.560 0.747 12.179 1.00 92.50 97 TYR A CA 1
ATOM 769 C C . TYR A 1 97 ? -2.879 0.069 12.570 1.00 92.50 97 TYR A C 1
ATOM 771 O O . TYR A 1 97 ? -3.132 -0.102 13.762 1.00 92.50 97 TYR A O 1
ATOM 779 N N . TRP A 1 98 ? -3.672 -0.387 11.598 1.00 90.31 98 TRP A N 1
ATOM 780 C CA . TRP A 1 98 ? -4.950 -1.055 11.875 1.00 90.31 98 TRP A CA 1
ATOM 781 C C . TRP A 1 98 ? -4.793 -2.410 12.567 1.00 90.31 98 TRP A C 1
ATOM 783 O O . TRP A 1 98 ? -5.597 -2.755 13.426 1.00 90.31 98 TRP A O 1
ATOM 793 N N . ALA A 1 99 ? -3.727 -3.156 12.272 1.00 85.88 99 ALA A N 1
ATOM 794 C CA . ALA A 1 99 ? -3.489 -4.450 12.902 1.00 85.88 99 ALA A CA 1
ATOM 795 C C . ALA A 1 99 ? -3.034 -4.352 14.371 1.00 85.88 99 ALA A C 1
ATOM 797 O O . ALA A 1 99 ? -3.324 -5.257 15.152 1.00 85.88 99 ALA A O 1
ATOM 798 N N . VAL A 1 100 ? -2.279 -3.307 14.741 1.00 85.31 100 VAL A N 1
ATOM 799 C CA . VAL A 1 100 ? -1.552 -3.259 16.028 1.00 85.31 100 VAL A CA 1
ATOM 800 C C . VAL A 1 100 ? -1.856 -2.015 16.861 1.00 85.31 100 VAL A C 1
ATOM 802 O O . VAL A 1 100 ? -1.960 -2.115 18.081 1.00 85.31 100 VAL A O 1
ATOM 805 N N . PHE A 1 101 ? -1.953 -0.841 16.238 1.00 85.56 101 PHE A N 1
ATOM 806 C CA . PHE A 1 101 ? -1.988 0.449 16.941 1.00 85.56 101 PHE A CA 1
ATOM 807 C C . PHE A 1 101 ? -3.396 1.009 17.158 1.00 85.56 101 PHE A C 1
ATOM 809 O O . PHE A 1 101 ? -3.563 1.968 17.914 1.00 85.56 101 PHE A O 1
ATOM 816 N N . GLN A 1 102 ? -4.409 0.429 16.520 1.00 86.38 102 GLN A N 1
ATOM 817 C CA . GLN A 1 102 ? -5.794 0.835 16.712 1.00 86.38 102 GLN A CA 1
ATOM 818 C C . GLN A 1 102 ? -6.288 0.507 18.133 1.00 86.38 102 GLN A C 1
ATOM 820 O O . GLN A 1 102 ? -5.919 -0.506 18.723 1.00 86.38 102 GLN A O 1
ATOM 825 N N . SER A 1 103 ? -7.166 1.353 18.687 1.00 85.69 103 SER A N 1
ATOM 826 C CA . SER A 1 103 ? -7.666 1.191 20.066 1.00 85.69 103 SER A CA 1
ATOM 827 C C . SER A 1 103 ? -8.538 -0.053 20.263 1.00 85.69 103 SER A C 1
ATOM 829 O O . SER A 1 103 ? -8.490 -0.683 21.317 1.00 85.69 103 SER A O 1
ATOM 831 N N . TYR A 1 104 ? -9.330 -0.414 19.253 1.00 87.50 104 TYR A N 1
ATOM 832 C CA . TYR A 1 104 ? -10.187 -1.599 19.270 1.00 87.50 104 TYR A CA 1
ATOM 833 C C . TYR A 1 104 ? -10.008 -2.374 17.971 1.00 87.50 104 TYR A C 1
ATOM 835 O O . TYR A 1 104 ? -10.640 -2.041 16.973 1.00 87.50 104 TYR A O 1
ATOM 843 N N . VAL A 1 105 ? -9.150 -3.393 17.984 1.00 89.12 105 VAL A N 1
ATOM 844 C CA . VAL A 1 105 ? -8.926 -4.274 16.830 1.00 89.12 105 VAL A CA 1
ATOM 845 C C . VAL A 1 105 ? -9.943 -5.415 16.876 1.00 89.12 105 VAL A C 1
ATOM 847 O O . VAL A 1 105 ? -9.923 -6.238 17.794 1.00 89.12 105 VAL A O 1
ATOM 850 N N . LEU A 1 106 ? -10.861 -5.468 15.907 1.00 90.12 106 LEU A N 1
ATOM 851 C CA . LEU A 1 106 ? -11.790 -6.596 15.783 1.00 90.12 106 LEU A CA 1
ATOM 852 C C . LEU A 1 106 ? -11.083 -7.777 15.107 1.00 90.12 106 LEU A C 1
ATOM 854 O O . LEU A 1 106 ? -10.266 -7.593 14.212 1.00 90.12 106 LEU A O 1
ATOM 858 N N . LEU A 1 107 ? -11.449 -9.011 15.469 1.00 90.56 107 LEU A N 1
ATOM 859 C CA . LEU A 1 107 ? -10.841 -10.205 14.864 1.00 90.56 107 LEU A CA 1
ATOM 860 C C . LEU A 1 107 ? -11.047 -10.260 13.341 1.00 90.56 107 LEU A C 1
ATOM 862 O O . LEU A 1 107 ? -10.126 -10.602 12.607 1.00 90.56 107 LEU A O 1
ATOM 866 N N . ILE A 1 108 ? -12.252 -9.919 12.867 1.00 91.25 108 ILE A N 1
ATOM 867 C CA . ILE A 1 108 ? -12.549 -9.893 11.430 1.00 91.25 108 ILE A CA 1
ATOM 868 C C . ILE A 1 108 ? -11.711 -8.836 10.703 1.00 91.25 108 ILE A C 1
ATOM 870 O O . ILE A 1 108 ? -11.170 -9.125 9.644 1.00 91.25 108 ILE A O 1
ATOM 874 N N . GLU A 1 109 ? -11.545 -7.661 11.307 1.00 92.50 109 GLU A N 1
ATOM 875 C CA . GLU A 1 109 ? -10.727 -6.563 10.786 1.00 92.50 109 GLU A CA 1
ATOM 876 C C . GLU A 1 109 ? -9.268 -7.000 10.651 1.00 92.50 109 GLU A C 1
ATOM 878 O O . GLU A 1 109 ? -8.695 -6.952 9.568 1.00 92.50 109 GLU A O 1
ATOM 883 N N . PHE A 1 110 ? -8.709 -7.569 11.722 1.00 89.69 110 PHE A N 1
ATOM 884 C CA . PHE A 1 110 ? -7.343 -8.081 11.739 1.00 89.69 110 PHE A CA 1
ATOM 885 C C . PHE A 1 110 ? -7.080 -9.086 10.609 1.00 89.69 110 PHE A C 1
ATOM 887 O O . PHE A 1 110 ? -6.071 -8.987 9.914 1.00 89.69 110 PHE A O 1
ATOM 894 N N . ILE A 1 111 ? -8.001 -10.030 10.379 1.00 91.19 111 ILE A N 1
ATOM 895 C CA . ILE A 1 111 ? -7.864 -11.025 9.305 1.00 91.19 111 ILE A CA 1
ATOM 896 C C . ILE A 1 111 ? -7.825 -10.347 7.931 1.00 91.19 111 ILE A C 1
ATOM 898 O O . ILE A 1 111 ? -6.954 -10.667 7.121 1.00 91.19 111 ILE A O 1
ATOM 902 N N . VAL A 1 112 ? -8.743 -9.416 7.657 1.00 93.88 112 VAL A N 1
ATOM 903 C CA . VAL A 1 112 ? -8.822 -8.760 6.343 1.00 93.88 112 VAL A CA 1
ATOM 904 C C . VAL A 1 112 ? -7.609 -7.845 6.112 1.00 93.88 112 VAL A C 1
ATOM 906 O O . VAL A 1 112 ? -7.030 -7.880 5.023 1.00 93.88 112 VAL A O 1
ATOM 909 N N . VAL A 1 113 ? -7.152 -7.128 7.146 1.00 94.25 113 VAL A N 1
ATOM 910 C CA . VAL A 1 113 ? -5.919 -6.320 7.125 1.00 94.25 113 VAL A CA 1
ATOM 911 C C . VAL A 1 113 ? -4.686 -7.187 6.848 1.00 94.25 113 VAL A C 1
ATOM 913 O O . VAL A 1 113 ? -3.835 -6.808 6.043 1.00 94.25 113 VAL A O 1
ATOM 916 N N . CYS A 1 114 ? -4.575 -8.370 7.462 1.00 92.81 114 CYS A N 1
ATOM 917 C CA . CYS A 1 114 ? -3.461 -9.286 7.201 1.00 92.81 114 CYS A CA 1
ATOM 918 C C . CYS A 1 114 ? -3.440 -9.793 5.755 1.00 92.81 114 CYS A C 1
ATOM 920 O O . CYS A 1 114 ? -2.362 -9.936 5.177 1.00 92.81 114 CYS A O 1
ATOM 922 N N . ILE A 1 115 ? -4.606 -10.066 5.165 1.00 94.50 115 ILE A N 1
ATOM 923 C CA . ILE A 1 115 ? -4.697 -10.507 3.769 1.00 94.50 115 ILE A CA 1
ATOM 924 C C . ILE A 1 115 ? -4.305 -9.362 2.820 1.00 94.50 115 ILE A C 1
ATOM 926 O O . ILE A 1 115 ? -3.494 -9.594 1.924 1.00 94.50 115 ILE A O 1
ATOM 930 N N . GLU A 1 116 ? -4.798 -8.134 3.042 1.00 96.25 116 GLU A N 1
ATOM 931 C CA . GLU A 1 116 ? -4.396 -6.949 2.259 1.00 96.25 116 GLU A CA 1
ATOM 932 C C . GLU A 1 116 ? -2.883 -6.719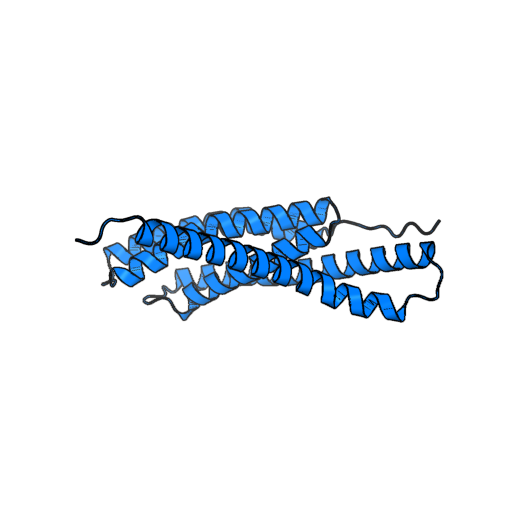 2.357 1.00 96.25 116 GLU A C 1
ATOM 934 O O . GLU A 1 116 ? -2.184 -6.666 1.344 1.00 96.25 116 GLU A O 1
ATOM 939 N N . GLY A 1 117 ? -2.345 -6.673 3.579 1.00 93.75 117 GLY A N 1
ATOM 940 C CA . GLY A 1 117 ? -0.912 -6.503 3.807 1.00 93.75 117 GLY A CA 1
ATOM 941 C C . GLY A 1 117 ? -0.081 -7.610 3.150 1.00 93.75 117 GLY A C 1
ATOM 942 O O . GLY A 1 117 ? 0.951 -7.331 2.540 1.00 93.75 117 GLY A O 1
ATOM 943 N N . GLY A 1 118 ? -0.549 -8.860 3.206 1.00 93.69 118 GLY A N 1
ATOM 944 C CA . GLY A 1 118 ? 0.087 -9.996 2.540 1.00 93.69 118 GLY A CA 1
ATOM 945 C C . GLY A 1 118 ? 0.134 -9.849 1.016 1.00 93.69 118 GLY A C 1
ATOM 946 O O . GLY A 1 118 ? 1.187 -10.073 0.415 1.00 93.69 118 GLY A O 1
ATOM 947 N N . LEU A 1 119 ? -0.969 -9.422 0.391 1.00 95.62 119 LEU A N 1
ATOM 948 C CA . LEU A 1 119 ? -1.019 -9.144 -1.048 1.00 95.62 119 LEU A CA 1
ATOM 949 C C . LEU A 1 119 ? -0.033 -8.038 -1.435 1.00 95.62 119 LEU A C 1
ATOM 951 O O . LEU A 1 119 ? 0.774 -8.229 -2.348 1.00 95.62 119 LEU A O 1
ATOM 955 N N . VAL A 1 120 ? -0.023 -6.930 -0.691 1.00 95.50 120 VAL A N 1
ATOM 956 C CA . VAL A 1 120 ? 0.887 -5.801 -0.934 1.00 95.50 120 VAL A CA 1
ATOM 957 C C . VAL A 1 120 ? 2.355 -6.221 -0.787 1.00 95.50 120 VAL A C 1
ATOM 959 O O . VAL A 1 120 ? 3.195 -5.803 -1.589 1.00 95.50 120 VAL A O 1
ATOM 962 N N . ILE A 1 121 ? 2.687 -7.087 0.181 1.00 94.19 121 ILE A N 1
ATOM 963 C CA . ILE A 1 121 ? 4.043 -7.641 0.333 1.00 94.19 121 ILE A CA 1
ATOM 964 C C . ILE A 1 121 ? 4.427 -8.460 -0.901 1.00 94.19 121 ILE A C 1
ATOM 966 O O . ILE A 1 121 ? 5.480 -8.207 -1.488 1.00 94.19 121 ILE A O 1
ATOM 970 N N . ILE A 1 122 ? 3.587 -9.404 -1.332 1.00 94.94 122 ILE A N 1
ATOM 971 C CA . ILE A 1 122 ? 3.878 -10.249 -2.501 1.00 94.94 122 ILE A CA 1
ATOM 972 C C . ILE A 1 122 ? 4.072 -9.387 -3.754 1.00 94.94 122 ILE A C 1
ATOM 974 O O . ILE A 1 122 ? 5.037 -9.567 -4.499 1.00 94.94 122 ILE A O 1
ATOM 978 N N . GLU A 1 123 ? 3.210 -8.396 -3.961 1.00 95.19 123 GLU A N 1
ATOM 979 C CA . GLU A 1 123 ? 3.330 -7.453 -5.069 1.00 95.19 123 GLU A CA 1
ATOM 980 C C . GLU A 1 123 ? 4.591 -6.605 -4.996 1.00 95.19 123 GLU A C 1
ATOM 982 O O . GLU A 1 123 ? 5.212 -6.353 -6.026 1.00 95.19 123 GLU A O 1
ATOM 987 N N . SER A 1 124 ? 4.994 -6.176 -3.800 1.00 90.69 124 SER A N 1
ATOM 988 C CA . SER A 1 124 ? 6.231 -5.418 -3.628 1.00 90.69 124 SER A CA 1
ATOM 989 C C . SER A 1 124 ? 7.455 -6.254 -4.008 1.00 90.69 124 SER A C 1
ATOM 991 O O . SER A 1 124 ? 8.323 -5.767 -4.729 1.00 90.69 124 SER A O 1
ATOM 993 N N . LEU A 1 125 ? 7.486 -7.539 -3.637 1.00 93.25 125 LEU A N 1
ATOM 994 C CA . LEU A 1 125 ? 8.556 -8.461 -4.019 1.00 93.25 125 LEU A CA 1
ATOM 995 C C . LEU A 1 125 ? 8.601 -8.655 -5.540 1.00 93.25 125 LEU A C 1
ATOM 997 O O . LEU A 1 125 ? 9.663 -8.527 -6.152 1.00 93.25 125 LEU A O 1
ATOM 1001 N N . LEU A 1 126 ? 7.447 -8.896 -6.168 1.00 92.81 126 LEU A N 1
ATOM 1002 C CA . LEU A 1 126 ? 7.340 -9.016 -7.625 1.00 92.81 126 LEU A CA 1
ATOM 1003 C C . LEU A 1 126 ? 7.725 -7.713 -8.343 1.00 92.81 126 LEU A C 1
ATOM 1005 O O . LEU A 1 126 ? 8.394 -7.752 -9.379 1.00 92.81 126 LEU A O 1
ATOM 1009 N N . GLY A 1 127 ? 7.358 -6.560 -7.786 1.00 91.19 127 GLY A N 1
ATOM 1010 C CA . GLY A 1 127 ? 7.734 -5.243 -8.292 1.00 91.19 127 GLY A CA 1
ATOM 1011 C C . GLY A 1 127 ? 9.244 -5.009 -8.223 1.00 91.19 127 GLY A C 1
ATOM 1012 O O . GLY A 1 127 ? 9.834 -4.584 -9.214 1.00 91.19 127 GLY A O 1
ATOM 1013 N N . ILE A 1 128 ? 9.895 -5.368 -7.110 1.00 90.00 128 ILE A N 1
ATOM 1014 C CA . ILE A 1 128 ? 11.359 -5.292 -6.951 1.00 90.00 128 ILE A CA 1
ATOM 1015 C C . ILE A 1 128 ? 12.064 -6.179 -7.984 1.00 90.00 128 ILE A C 1
ATOM 1017 O O . ILE A 1 128 ? 12.997 -5.724 -8.645 1.00 90.00 128 ILE A O 1
ATOM 1021 N N . ILE A 1 129 ? 11.602 -7.420 -8.175 1.00 89.50 129 ILE A N 1
ATOM 1022 C CA . ILE A 1 129 ? 12.155 -8.338 -9.186 1.00 89.50 129 ILE A CA 1
ATOM 1023 C C . ILE A 1 129 ? 12.002 -7.753 -10.597 1.00 89.50 129 ILE A C 1
ATOM 1025 O O . ILE A 1 129 ? 12.931 -7.827 -11.408 1.00 89.50 129 ILE A O 1
ATOM 1029 N N . THR A 1 130 ? 10.851 -7.140 -10.884 1.00 89.19 130 THR A N 1
ATOM 1030 C CA . THR A 1 130 ? 10.572 -6.515 -12.183 1.00 89.19 130 THR A CA 1
ATOM 1031 C C . THR A 1 130 ? 11.501 -5.323 -12.417 1.00 89.19 130 THR A C 1
ATOM 1033 O O . THR A 1 130 ? 12.160 -5.261 -13.452 1.00 89.19 130 THR A O 1
ATOM 1036 N N . VAL A 1 131 ? 11.657 -4.431 -11.432 1.00 88.19 131 VAL A N 1
ATOM 1037 C CA . VAL A 1 131 ? 12.603 -3.303 -11.502 1.00 88.19 131 VAL A CA 1
ATOM 1038 C C . VAL A 1 131 ? 14.037 -3.793 -11.690 1.00 88.19 131 VAL A C 1
ATOM 1040 O O . VAL A 1 131 ? 14.741 -3.278 -12.552 1.00 88.19 131 VAL A O 1
ATOM 1043 N N . ALA A 1 132 ? 14.472 -4.803 -10.935 1.00 85.94 132 ALA A N 1
ATOM 1044 C CA . ALA A 1 132 ? 15.823 -5.347 -11.053 1.00 85.94 132 ALA A CA 1
ATOM 1045 C C . ALA A 1 132 ? 16.091 -5.919 -12.453 1.00 85.94 132 ALA A C 1
ATOM 1047 O O . ALA A 1 132 ? 17.162 -5.696 -13.015 1.00 85.94 132 ALA A O 1
ATOM 1048 N N . THR A 1 133 ? 15.116 -6.621 -13.033 1.00 86.38 133 THR A N 1
ATOM 1049 C CA . THR A 1 133 ? 15.214 -7.169 -14.394 1.00 86.38 133 THR A CA 1
ATOM 1050 C C . THR A 1 133 ? 15.289 -6.058 -15.444 1.00 86.38 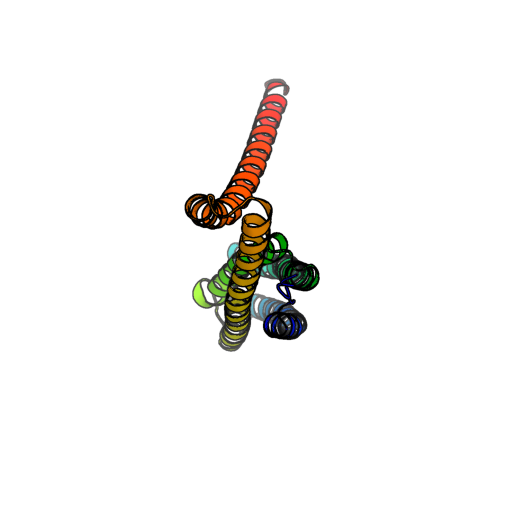133 THR A C 1
ATOM 1052 O O . THR A 1 133 ? 16.173 -6.093 -16.299 1.00 86.38 133 THR A O 1
ATOM 1055 N N . LEU A 1 134 ? 14.426 -5.039 -15.340 1.00 83.38 134 LEU A N 1
ATOM 1056 C CA . LEU A 1 134 ? 14.429 -3.885 -16.247 1.00 83.38 134 LEU A CA 1
ATOM 1057 C C . LEU A 1 134 ? 15.756 -3.115 -16.184 1.00 83.38 134 LEU A C 1
ATOM 1059 O O . LEU A 1 134 ? 16.349 -2.820 -17.219 1.00 83.38 134 LEU A O 1
ATOM 1063 N N . SER A 1 135 ? 16.258 -2.837 -14.978 1.00 82.06 135 SER A N 1
ATOM 1064 C CA . SER A 1 135 ? 17.510 -2.098 -14.785 1.00 82.06 135 SER A CA 1
ATOM 1065 C C . SER A 1 135 ? 18.723 -2.843 -15.346 1.00 82.06 135 SER A C 1
ATOM 1067 O O . SER A 1 135 ? 19.560 -2.226 -16.001 1.00 82.06 135 SER A O 1
ATOM 1069 N N . ARG A 1 136 ? 18.808 -4.169 -15.153 1.00 80.38 136 ARG A N 1
ATOM 1070 C CA . ARG A 1 136 ? 19.889 -4.983 -15.741 1.00 80.38 136 ARG A CA 1
ATOM 1071 C C . ARG A 1 136 ? 19.876 -4.918 -17.263 1.00 80.38 136 ARG A C 1
ATOM 1073 O O . ARG A 1 136 ? 20.915 -4.691 -17.869 1.00 80.38 136 ARG A O 1
ATOM 1080 N N . CYS A 1 137 ? 18.698 -5.053 -17.869 1.00 75.69 137 CYS A N 1
ATOM 1081 C CA . CYS A 1 137 ? 18.579 -5.005 -19.319 1.00 75.69 137 CYS A CA 1
ATOM 1082 C C . CYS A 1 137 ? 19.006 -3.646 -19.894 1.00 75.69 137 CYS A C 1
ATOM 1084 O O . CYS A 1 137 ? 19.698 -3.589 -20.909 1.00 75.69 137 CYS A O 1
ATOM 1086 N N . ILE A 1 138 ? 18.615 -2.548 -19.240 1.00 74.38 138 ILE A N 1
ATOM 1087 C CA . ILE A 1 138 ? 19.032 -1.199 -19.637 1.00 74.38 138 ILE A CA 1
ATOM 1088 C C . ILE A 1 138 ? 20.554 -1.061 -19.527 1.00 74.38 138 ILE A C 1
ATOM 1090 O O . ILE A 1 138 ? 21.185 -0.554 -20.456 1.00 74.38 138 ILE A O 1
ATOM 1094 N N . ASN A 1 139 ? 21.153 -1.550 -18.437 1.00 75.06 139 ASN A N 1
ATOM 1095 C CA . ASN A 1 139 ? 22.602 -1.515 -18.254 1.00 75.06 139 ASN A CA 1
ATOM 1096 C C . ASN A 1 139 ? 23.334 -2.287 -19.356 1.00 75.06 139 ASN A C 1
ATOM 1098 O O . ASN A 1 139 ? 24.286 -1.756 -19.926 1.00 75.06 139 ASN A O 1
ATOM 1102 N N . ASP A 1 140 ? 22.866 -3.486 -19.708 1.00 76.12 140 ASP A N 1
ATOM 1103 C CA . ASP A 1 140 ? 23.449 -4.271 -20.797 1.00 76.12 140 ASP A CA 1
ATOM 1104 C C . ASP A 1 140 ? 23.416 -3.490 -22.120 1.00 76.12 140 ASP A C 1
ATOM 1106 O O . ASP A 1 140 ? 24.449 -3.346 -22.774 1.00 76.12 140 ASP A O 1
ATOM 1110 N N . ILE A 1 141 ? 22.270 -2.901 -22.487 1.00 73.75 141 ILE A N 1
ATOM 1111 C CA . ILE A 1 141 ? 22.120 -2.087 -23.709 1.00 73.75 141 ILE A CA 1
ATOM 1112 C C . ILE A 1 141 ? 23.081 -0.889 -23.709 1.00 73.75 141 ILE A C 1
ATOM 1114 O O . ILE A 1 141 ? 23.729 -0.605 -24.723 1.00 73.75 141 ILE A O 1
ATOM 1118 N N . ILE A 1 142 ? 23.200 -0.189 -22.579 1.00 70.69 142 ILE A N 1
ATOM 1119 C CA . ILE A 1 142 ? 24.101 0.960 -22.440 1.00 70.69 142 ILE A CA 1
ATOM 1120 C C . ILE A 1 142 ? 25.562 0.520 -22.598 1.00 70.69 142 ILE A C 1
ATOM 1122 O O . ILE A 1 142 ? 26.315 1.172 -23.318 1.00 70.69 142 ILE A O 1
ATOM 1126 N N . LEU A 1 143 ? 25.962 -0.603 -21.998 1.00 69.75 143 LEU A N 1
ATOM 1127 C CA . LEU A 1 143 ? 27.319 -1.148 -22.114 1.00 69.75 143 LEU A CA 1
ATOM 1128 C C . LEU A 1 143 ? 27.649 -1.601 -23.543 1.00 69.75 143 LEU A C 1
ATOM 1130 O O . LEU A 1 143 ? 28.766 -1.375 -24.011 1.00 69.75 143 LEU A O 1
ATOM 1134 N N . TYR A 1 144 ? 26.684 -2.182 -24.263 1.00 74.06 144 TYR A N 1
ATOM 1135 C CA . TYR A 1 144 ? 26.834 -2.470 -25.694 1.00 74.06 144 TYR A CA 1
ATOM 1136 C C . TYR A 1 144 ? 26.992 -1.193 -26.530 1.00 74.06 144 TYR A C 1
ATOM 1138 O O . TYR A 1 144 ? 27.713 -1.205 -27.525 1.00 74.06 144 TYR A O 1
ATOM 1146 N N . THR A 1 145 ? 26.349 -0.095 -26.125 1.00 67.81 145 THR A N 1
ATOM 1147 C CA . THR A 1 145 ? 26.386 1.188 -26.844 1.00 67.81 145 THR A CA 1
ATOM 1148 C C . THR A 1 145 ? 27.654 2.001 -26.541 1.00 67.81 145 THR A C 1
ATOM 1150 O O . THR A 1 145 ? 28.173 2.668 -27.430 1.00 67.81 145 THR A O 1
ATOM 1153 N N . LEU A 1 146 ? 28.173 1.944 -25.307 1.00 69.38 146 LEU A N 1
ATOM 1154 C CA . LEU A 1 146 ? 29.304 2.762 -24.836 1.00 69.38 146 LEU A CA 1
ATOM 1155 C C . LEU A 1 146 ? 30.660 2.031 -24.816 1.00 69.38 146 LEU A C 1
ATOM 1157 O O . LEU A 1 146 ? 31.692 2.671 -24.624 1.00 69.38 146 LEU A O 1
ATOM 1161 N N . GLY A 1 147 ? 30.688 0.716 -25.049 1.00 65.75 147 GLY A N 1
ATOM 1162 C CA . GLY A 1 147 ? 31.910 -0.086 -24.994 1.00 65.75 147 GLY A CA 1
ATOM 1163 C C . GLY A 1 147 ? 32.285 -0.515 -23.568 1.00 65.75 147 GLY A C 1
ATOM 1164 O O . GLY A 1 147 ? 31.995 0.149 -22.579 1.00 65.75 147 GLY A O 1
ATOM 1165 N N . ASN A 1 148 ? 32.953 -1.668 -23.473 1.00 56.72 148 ASN A N 1
ATOM 1166 C CA . ASN A 1 148 ? 33.048 -2.562 -22.304 1.00 56.72 148 ASN A CA 1
ATOM 1167 C C . ASN A 1 148 ? 33.732 -2.005 -21.023 1.00 56.72 148 ASN A C 1
ATOM 1169 O O . ASN A 1 148 ? 33.919 -2.757 -20.070 1.00 56.72 148 ASN A O 1
ATOM 1173 N N . GLY A 1 149 ? 34.135 -0.730 -20.995 1.00 56.16 149 GLY A N 1
ATOM 1174 C CA . GLY A 1 149 ? 34.959 -0.120 -19.938 1.00 56.16 149 GLY A CA 1
ATOM 1175 C C . GLY A 1 149 ? 34.207 0.497 -18.748 1.00 56.16 149 GLY A C 1
ATOM 1176 O O . GLY A 1 149 ? 34.847 0.916 -17.792 1.00 56.16 149 GLY A O 1
ATOM 1177 N N . THR A 1 150 ? 32.873 0.567 -18.772 1.00 55.00 150 THR A N 1
ATOM 1178 C CA . THR A 1 150 ? 32.055 1.306 -17.780 1.00 55.00 150 THR A CA 1
ATOM 1179 C C . THR A 1 150 ? 31.305 0.429 -16.766 1.00 55.00 150 THR A C 1
ATOM 1181 O O . THR A 1 150 ? 30.573 0.958 -15.928 1.00 55.00 150 THR A O 1
ATOM 1184 N N . ARG A 1 151 ? 31.506 -0.898 -16.795 1.00 53.59 151 ARG A N 1
ATOM 1185 C CA . ARG A 1 151 ? 30.750 -1.886 -15.993 1.00 53.59 151 ARG A CA 1
ATOM 1186 C C . ARG A 1 151 ? 30.769 -1.614 -14.483 1.00 53.59 151 ARG A C 1
ATOM 1188 O O . ARG A 1 151 ? 29.720 -1.649 -13.854 1.00 53.59 151 ARG A O 1
ATOM 1195 N N . GLU A 1 152 ? 31.924 -1.280 -13.911 1.00 53.16 152 GLU A N 1
ATOM 1196 C CA . GLU A 1 152 ? 32.060 -1.129 -12.451 1.00 53.16 152 GLU A CA 1
ATOM 1197 C C . GLU A 1 152 ? 31.471 0.182 -11.896 1.00 53.16 152 GLU A C 1
ATOM 1199 O O . GLU A 1 152 ? 31.105 0.253 -10.725 1.00 53.16 152 GLU A O 1
ATOM 1204 N N . ILE A 1 153 ? 31.325 1.220 -12.726 1.00 52.81 153 ILE A N 1
ATOM 1205 C CA . ILE A 1 153 ? 30.869 2.554 -12.287 1.00 52.81 153 ILE A CA 1
ATOM 1206 C C . ILE A 1 153 ? 29.333 2.654 -12.327 1.00 52.81 153 ILE A C 1
ATOM 1208 O O . ILE A 1 153 ? 28.718 3.406 -11.565 1.00 52.81 153 ILE A O 1
ATOM 1212 N N . MET A 1 154 ? 28.691 1.880 -13.205 1.00 52.19 154 MET A N 1
ATOM 1213 C CA . MET A 1 154 ? 27.258 1.991 -13.482 1.00 52.19 154 MET A CA 1
ATOM 1214 C C . MET A 1 154 ? 26.394 1.235 -12.465 1.00 52.19 154 MET A C 1
ATOM 1216 O O . MET A 1 154 ? 25.382 1.773 -12.012 1.00 52.19 154 MET A O 1
ATOM 1220 N N . ASP A 1 155 ? 26.821 0.046 -12.031 1.00 54.28 155 ASP A N 1
ATOM 1221 C CA . ASP A 1 155 ? 26.045 -0.790 -11.103 1.00 54.28 155 ASP A CA 1
ATOM 1222 C C . ASP A 1 155 ? 25.902 -0.155 -9.706 1.00 54.28 155 ASP A C 1
ATOM 1224 O O . ASP A 1 155 ? 24.838 -0.243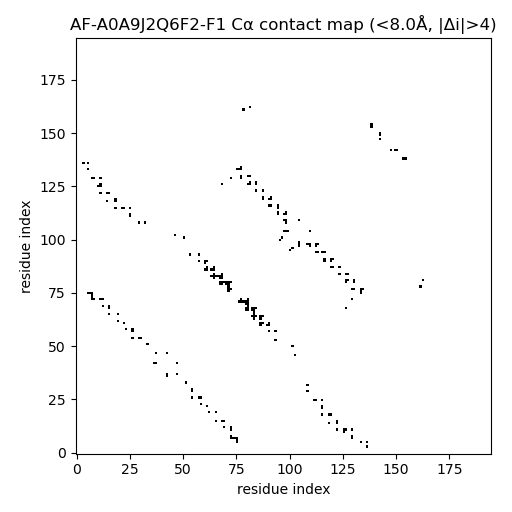 -9.086 1.00 54.28 155 ASP A O 1
ATOM 1228 N N . LEU A 1 156 ? 26.929 0.566 -9.237 1.00 42.94 156 LEU A N 1
ATOM 1229 C CA . LEU A 1 156 ? 26.916 1.235 -7.931 1.00 42.94 156 LEU A CA 1
ATOM 1230 C C . LEU A 1 156 ? 26.162 2.576 -7.959 1.00 42.94 156 LEU A C 1
ATOM 1232 O O . LEU A 1 156 ? 25.537 2.961 -6.969 1.00 42.94 156 LEU A O 1
ATOM 1236 N N . THR A 1 157 ? 26.171 3.263 -9.106 1.00 50.25 157 THR A N 1
ATOM 1237 C CA . THR A 1 157 ? 25.515 4.568 -9.286 1.00 50.25 157 THR A CA 1
ATOM 1238 C C . THR A 1 157 ? 24.009 4.424 -9.496 1.00 50.25 157 THR A C 1
ATOM 1240 O O . THR A 1 157 ? 23.242 5.236 -8.985 1.00 50.25 157 THR A O 1
ATOM 1243 N N . PHE A 1 158 ? 23.549 3.385 -10.200 1.00 52.59 158 PHE A N 1
ATOM 1244 C CA . PHE A 1 158 ? 22.136 3.243 -10.572 1.00 52.59 158 PHE A CA 1
ATOM 1245 C C . PHE A 1 158 ? 21.255 2.755 -9.409 1.00 52.59 158 PHE A C 1
ATOM 1247 O O . PHE A 1 158 ? 20.148 3.260 -9.215 1.00 52.59 158 PHE A O 1
ATOM 1254 N N . MET A 1 159 ? 21.768 1.834 -8.582 1.00 46.84 159 MET A N 1
ATOM 1255 C CA . MET A 1 159 ? 21.046 1.314 -7.411 1.00 46.84 159 MET A CA 1
ATOM 1256 C C . MET A 1 159 ? 20.917 2.345 -6.279 1.00 46.84 159 MET A C 1
ATOM 1258 O O . MET A 1 159 ? 19.918 2.352 -5.564 1.00 46.84 159 MET A O 1
ATOM 1262 N N . THR A 1 160 ? 21.886 3.257 -6.143 1.00 48.72 160 THR A N 1
ATOM 1263 C CA . THR A 1 160 ? 21.869 4.327 -5.129 1.00 48.72 160 THR A CA 1
ATOM 1264 C C . THR A 1 160 ? 21.191 5.610 -5.630 1.00 48.72 160 THR A C 1
ATOM 1266 O O . THR A 1 160 ? 20.484 6.266 -4.863 1.00 48.72 160 THR A O 1
ATOM 1269 N N . SER A 1 161 ? 21.305 5.940 -6.924 1.00 50.78 161 SER A N 1
ATOM 1270 C CA . SER A 1 161 ? 20.715 7.163 -7.491 1.00 50.78 161 SER A CA 1
ATOM 1271 C C . SER A 1 161 ? 19.203 7.098 -7.658 1.00 50.78 161 SER A C 1
ATOM 1273 O O . SER A 1 161 ? 18.529 8.072 -7.355 1.00 50.78 161 SER A O 1
ATOM 1275 N N . TYR A 1 162 ? 18.615 5.987 -8.104 1.00 51.53 162 TYR A N 1
ATOM 1276 C CA . TYR A 1 162 ? 17.169 5.982 -8.385 1.00 51.53 162 TYR A CA 1
ATOM 1277 C C . TYR A 1 162 ? 16.298 5.911 -7.126 1.00 51.53 162 TYR A C 1
ATOM 1279 O O . TYR A 1 162 ? 15.185 6.426 -7.126 1.00 51.53 162 TYR A O 1
ATOM 1287 N N . PHE A 1 163 ? 16.799 5.349 -6.027 1.00 48.72 163 PHE A N 1
ATOM 1288 C CA . PHE A 1 163 ? 16.106 5.428 -4.739 1.00 48.72 163 PHE A CA 1
ATOM 1289 C C . PHE A 1 163 ? 16.386 6.767 -4.036 1.00 48.72 163 PHE A C 1
ATOM 1291 O O . PHE A 1 163 ? 15.472 7.382 -3.490 1.00 48.72 163 PHE A O 1
ATOM 1298 N N . GLY A 1 164 ? 17.633 7.252 -4.101 1.00 43.91 164 GLY A N 1
ATOM 1299 C CA . GLY A 1 164 ? 18.075 8.473 -3.427 1.00 43.91 164 GLY A CA 1
ATOM 1300 C C . GLY A 1 164 ? 17.616 9.772 -4.091 1.00 43.91 164 GLY A C 1
ATOM 1301 O O . GLY A 1 164 ? 17.150 10.666 -3.395 1.00 43.91 164 GLY A O 1
ATOM 1302 N N . ILE A 1 165 ? 17.685 9.894 -5.420 1.00 52.69 165 ILE A N 1
ATOM 1303 C CA . ILE A 1 165 ? 17.370 11.142 -6.141 1.00 52.69 165 ILE A CA 1
ATOM 1304 C C . ILE A 1 165 ? 15.879 11.469 -6.056 1.00 52.69 165 ILE A C 1
ATOM 1306 O O . ILE A 1 165 ? 15.532 12.628 -5.847 1.00 52.69 165 ILE A O 1
ATOM 1310 N N . TYR A 1 166 ? 14.988 10.478 -6.158 1.00 48.00 166 TYR A N 1
ATOM 1311 C CA . TYR A 1 166 ? 13.543 10.724 -6.079 1.00 48.00 166 TYR A CA 1
ATOM 1312 C C . TYR A 1 166 ? 13.087 11.045 -4.648 1.00 48.00 166 TYR A C 1
ATOM 1314 O O . TYR A 1 166 ? 12.263 11.939 -4.466 1.00 48.00 166 TYR A O 1
ATOM 1322 N N . PHE A 1 167 ? 13.674 10.410 -3.626 1.00 51.56 167 PHE A N 1
ATOM 1323 C CA . PHE A 1 167 ? 13.433 10.781 -2.225 1.00 51.56 167 PHE A CA 1
ATOM 1324 C C . PHE A 1 167 ? 14.014 12.154 -1.879 1.00 51.56 167 PHE A C 1
ATOM 1326 O O . PHE A 1 167 ? 13.345 12.960 -1.237 1.00 51.56 167 PHE A O 1
ATOM 1333 N N . TYR A 1 168 ? 15.238 12.444 -2.325 1.00 46.84 168 TYR A N 1
ATOM 1334 C CA . TYR A 1 168 ? 15.916 13.712 -2.064 1.00 46.84 168 TYR A CA 1
ATOM 1335 C C . TYR A 1 168 ? 15.248 14.878 -2.804 1.00 46.84 168 TYR A C 1
ATOM 1337 O O . TYR A 1 168 ? 15.073 15.952 -2.231 1.00 46.84 168 TYR A O 1
ATOM 1345 N N . SER A 1 169 ? 14.798 14.661 -4.044 1.00 47.66 169 SER A N 1
ATOM 1346 C CA . SER A 1 169 ? 14.016 15.627 -4.827 1.00 47.66 169 SER A CA 1
ATOM 1347 C C . SER A 1 169 ? 12.643 15.896 -4.202 1.00 47.66 169 SER A C 1
ATOM 1349 O O . SER A 1 169 ? 12.260 17.054 -4.046 1.00 47.66 169 SER A O 1
ATOM 1351 N N . ALA A 1 170 ? 11.917 14.857 -3.777 1.00 50.94 170 ALA A N 1
ATOM 1352 C CA . ALA A 1 170 ? 10.626 15.032 -3.113 1.00 50.94 170 ALA A CA 1
ATOM 1353 C C . ALA A 1 170 ? 10.774 15.739 -1.754 1.00 50.94 170 ALA A C 1
ATOM 1355 O O . ALA A 1 170 ? 10.029 16.672 -1.458 1.00 50.94 170 ALA A O 1
ATOM 1356 N N . TYR A 1 171 ? 11.778 15.356 -0.958 1.00 59.19 171 TYR A N 1
ATOM 1357 C CA . TYR A 1 171 ? 12.110 16.012 0.306 1.00 59.19 171 TYR A CA 1
ATOM 1358 C C . TYR A 1 171 ? 12.452 17.494 0.094 1.00 59.19 171 TYR A C 1
ATOM 1360 O O . TYR A 1 171 ? 11.862 18.359 0.733 1.00 59.19 171 TYR A O 1
ATOM 1368 N N . THR A 1 172 ? 13.337 17.825 -0.851 1.00 59.41 172 THR A N 1
ATOM 1369 C CA . THR A 1 172 ? 13.716 19.225 -1.116 1.00 59.41 172 THR A CA 1
ATOM 1370 C C . THR A 1 172 ? 12.548 20.078 -1.613 1.00 59.41 172 THR A C 1
ATOM 1372 O O . THR A 1 172 ? 12.421 21.220 -1.174 1.00 59.41 172 THR A O 1
ATOM 1375 N N . LEU A 1 173 ? 11.643 19.539 -2.438 1.00 66.25 173 LEU A N 1
ATOM 1376 C CA . LEU A 1 173 ? 10.435 20.254 -2.873 1.00 66.25 173 LEU A CA 1
ATOM 1377 C C . LEU A 1 173 ? 9.453 20.517 -1.719 1.00 66.25 173 LEU A C 1
ATOM 1379 O O . LEU A 1 173 ? 8.917 21.621 -1.614 1.00 66.25 173 LEU A O 1
ATOM 1383 N N . ILE A 1 174 ? 9.262 19.551 -0.814 1.00 67.75 174 ILE A N 1
ATOM 1384 C CA . ILE A 1 174 ? 8.410 19.717 0.377 1.00 67.75 174 ILE A CA 1
ATOM 1385 C C . ILE A 1 174 ? 9.000 20.769 1.326 1.00 67.75 174 ILE A C 1
ATOM 1387 O O . ILE A 1 174 ? 8.282 21.651 1.802 1.00 67.75 174 ILE A O 1
ATOM 1391 N N . TYR A 1 175 ? 10.314 20.729 1.566 1.00 63.81 175 TYR A N 1
ATOM 1392 C CA . TYR A 1 175 ? 10.996 21.703 2.424 1.00 63.81 175 TYR A CA 1
ATOM 1393 C C . TYR A 1 175 ? 11.002 23.113 1.830 1.00 63.81 175 TYR A C 1
ATOM 1395 O O . TYR A 1 175 ? 10.848 24.092 2.567 1.00 63.81 175 TYR A O 1
ATOM 1403 N N . LEU A 1 176 ? 11.139 23.235 0.508 1.00 71.12 176 LEU A N 1
ATOM 1404 C CA . LEU A 1 176 ? 11.078 24.523 -0.174 1.00 71.12 176 LEU A CA 1
ATOM 1405 C C . LEU A 1 176 ? 9.668 25.122 -0.083 1.00 71.12 176 LEU A C 1
ATOM 1407 O O . LEU A 1 176 ? 9.526 26.284 0.295 1.00 71.12 176 LEU A O 1
ATOM 1411 N N . GLN A 1 177 ? 8.627 24.317 -0.319 1.00 68.69 177 GLN A N 1
ATOM 1412 C CA . GLN A 1 177 ? 7.236 24.753 -0.179 1.00 68.69 177 GLN A CA 1
ATOM 1413 C C . GLN A 1 177 ? 6.917 25.188 1.260 1.00 68.69 177 GLN A C 1
ATOM 1415 O O . GLN A 1 177 ? 6.303 26.234 1.475 1.00 68.69 177 GLN A O 1
ATOM 1420 N N . ALA A 1 178 ? 7.374 24.423 2.257 1.00 66.81 178 ALA A N 1
ATOM 1421 C CA . ALA A 1 178 ? 7.200 24.763 3.667 1.00 66.81 178 ALA A CA 1
ATOM 1422 C C . ALA A 1 178 ? 7.910 26.078 4.036 1.00 66.81 178 ALA A C 1
ATOM 1424 O O . ALA A 1 178 ? 7.330 26.920 4.721 1.00 66.81 178 ALA A O 1
ATOM 1425 N N . SER A 1 179 ? 9.132 26.291 3.541 1.00 71.38 179 SER A N 1
ATOM 1426 C CA . SER A 1 179 ? 9.926 27.498 3.816 1.00 71.38 179 SER A CA 1
ATOM 1427 C C . SER A 1 179 ? 9.338 28.755 3.164 1.00 71.38 179 SER A C 1
ATOM 1429 O O . SER A 1 179 ? 9.327 29.827 3.777 1.00 71.38 179 SER A O 1
ATOM 1431 N N . ILE A 1 180 ? 8.791 28.624 1.951 1.00 76.75 180 ILE A N 1
ATOM 1432 C CA . ILE A 1 180 ? 8.067 29.703 1.262 1.00 76.75 180 ILE A CA 1
ATOM 1433 C C . ILE A 1 180 ? 6.813 30.085 2.055 1.00 76.75 180 ILE A C 1
ATOM 1435 O O . ILE A 1 180 ? 6.622 31.260 2.364 1.00 76.75 180 ILE A O 1
ATOM 1439 N N . ASN A 1 181 ? 6.006 29.103 2.466 1.00 74.81 181 ASN A N 1
ATOM 1440 C CA . ASN A 1 181 ? 4.789 29.344 3.246 1.00 74.81 181 ASN A CA 1
ATOM 1441 C C . ASN A 1 181 ? 5.081 30.040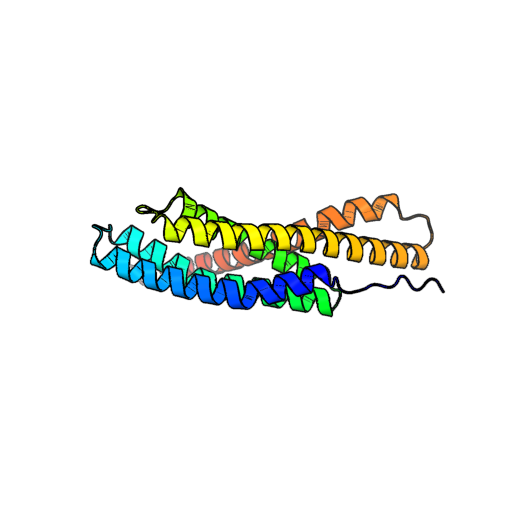 4.588 1.00 74.81 181 ASN A C 1
ATOM 1443 O O . ASN A 1 181 ? 4.344 30.935 4.997 1.00 74.81 181 ASN A O 1
ATOM 1447 N N . LEU A 1 182 ? 6.180 29.677 5.256 1.00 74.00 182 LEU A N 1
ATOM 1448 C CA . LEU A 1 182 ? 6.598 30.283 6.524 1.00 74.00 182 LEU A CA 1
ATOM 1449 C C . LEU A 1 182 ? 7.099 31.725 6.348 1.00 74.00 182 LEU A C 1
ATOM 1451 O O . LEU A 1 182 ? 6.855 32.575 7.205 1.00 74.00 182 LEU A O 1
ATOM 1455 N N . THR A 1 183 ? 7.769 32.012 5.231 1.00 74.19 183 THR A N 1
ATOM 1456 C CA . THR A 1 183 ? 8.229 33.365 4.884 1.00 74.19 183 THR A CA 1
ATOM 1457 C C . THR A 1 183 ? 7.050 34.266 4.518 1.00 74.19 183 THR A C 1
ATOM 1459 O O . THR A 1 183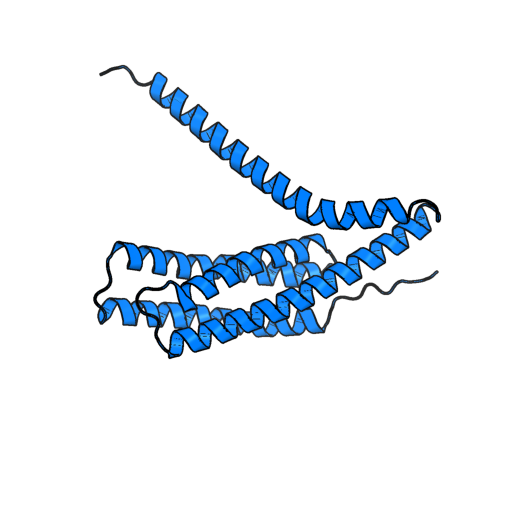 ? 6.960 35.389 5.010 1.00 74.19 183 THR A O 1
ATOM 1462 N N . LEU A 1 184 ? 6.086 33.751 3.748 1.00 72.50 184 LEU A N 1
ATOM 1463 C CA . LEU A 1 184 ? 4.838 34.453 3.441 1.00 72.50 184 LEU A CA 1
ATOM 1464 C C . LEU A 1 184 ? 4.021 34.736 4.708 1.00 72.50 184 LEU A C 1
ATOM 1466 O O . LEU A 1 184 ? 3.568 35.860 4.900 1.00 72.50 184 LEU A O 1
ATOM 1470 N N . ALA A 1 185 ? 3.895 33.764 5.614 1.00 69.75 185 ALA A N 1
ATOM 1471 C CA . ALA A 1 185 ? 3.187 33.952 6.880 1.00 69.75 185 ALA A CA 1
ATOM 1472 C C . ALA A 1 185 ? 3.855 35.000 7.791 1.00 69.75 185 ALA A C 1
ATOM 1474 O O . ALA A 1 185 ? 3.161 35.756 8.472 1.00 69.75 185 ALA A O 1
ATOM 1475 N N . LYS A 1 186 ? 5.194 35.076 7.795 1.00 77.75 186 LYS A N 1
ATOM 1476 C CA . LYS A 1 186 ? 5.935 36.114 8.530 1.00 77.75 186 LYS A CA 1
ATOM 1477 C C . LYS A 1 186 ? 5.732 37.506 7.930 1.00 77.75 186 LYS A C 1
ATOM 1479 O O . LYS A 1 186 ? 5.491 38.431 8.697 1.00 77.75 186 LYS A O 1
ATOM 1484 N N . ASN A 1 187 ? 5.759 37.632 6.603 1.00 73.69 187 ASN A N 1
ATOM 1485 C CA . ASN A 1 187 ? 5.550 38.913 5.918 1.00 73.69 187 ASN A CA 1
ATOM 1486 C C . ASN A 1 187 ? 4.111 39.431 6.087 1.00 73.69 187 ASN A C 1
ATOM 1488 O O . ASN A 1 187 ? 3.901 40.603 6.372 1.00 73.69 187 ASN A O 1
ATOM 1492 N N . ILE A 1 188 ? 3.111 38.546 6.025 1.00 71.81 188 ILE A N 1
ATOM 1493 C CA . ILE A 1 188 ? 1.710 38.919 6.285 1.00 71.81 188 ILE A CA 1
ATOM 1494 C C . ILE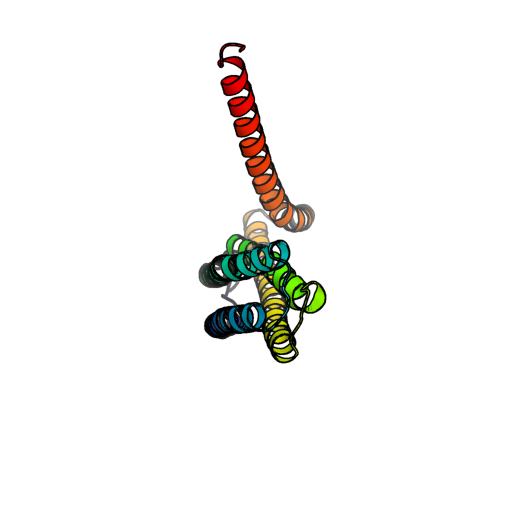 A 1 188 ? 1.526 39.399 7.733 1.00 71.81 188 ILE A C 1
ATOM 1496 O O . ILE A 1 188 ? 0.757 40.319 7.993 1.00 71.81 188 ILE A O 1
ATOM 1500 N N . LYS A 1 189 ? 2.239 38.793 8.692 1.00 66.88 189 LYS A N 1
ATOM 1501 C CA . LYS A 1 189 ? 2.169 39.182 10.105 1.00 66.88 189 LYS A CA 1
ATOM 1502 C C . LYS A 1 189 ? 2.904 40.493 10.407 1.00 66.88 189 LYS A C 1
ATOM 1504 O O . LYS A 1 189 ? 2.503 41.178 11.341 1.00 66.88 189 LYS A O 1
ATOM 1509 N N . SER A 1 190 ? 3.947 40.846 9.652 1.00 64.44 190 SER A N 1
ATOM 1510 C CA . SER A 1 190 ? 4.633 42.140 9.788 1.00 64.44 190 SER A CA 1
ATOM 1511 C C . SER A 1 190 ? 3.865 43.308 9.166 1.00 64.44 190 SER A C 1
ATOM 1513 O O . SER A 1 190 ? 4.057 44.436 9.604 1.00 64.44 190 SER A O 1
ATOM 1515 N N . ASP A 1 191 ? 2.989 43.041 8.191 1.00 63.41 191 ASP A N 1
ATOM 1516 C CA . ASP A 1 191 ? 2.153 44.058 7.534 1.00 63.41 191 ASP A CA 1
ATOM 1517 C C . ASP A 1 191 ? 0.827 44.333 8.274 1.00 63.41 191 ASP A C 1
ATOM 1519 O O . ASP A 1 191 ? 0.081 45.241 7.903 1.00 63.41 191 ASP A O 1
ATOM 1523 N N . MET A 1 192 ? 0.514 43.580 9.338 1.00 58.78 192 MET A N 1
ATOM 1524 C CA . MET A 1 192 ? -0.615 43.903 10.214 1.00 58.78 192 MET A CA 1
ATOM 1525 C C . MET A 1 192 ? -0.225 45.037 11.176 1.00 58.78 192 MET A C 1
ATOM 1527 O O . MET A 1 192 ? 0.777 44.907 11.882 1.00 58.78 192 MET A O 1
ATOM 1531 N N . PRO A 1 193 ? -1.002 46.134 11.258 1.00 61.34 193 PRO A N 1
ATOM 1532 C CA . PRO A 1 193 ? -0.732 47.200 12.215 1.00 61.34 193 PRO A CA 1
ATOM 1533 C C . PRO A 1 193 ? -0.801 46.646 13.643 1.00 61.34 193 PRO A C 1
ATOM 1535 O O . PRO A 1 193 ? -1.727 45.911 13.988 1.00 61.34 193 PRO A O 1
ATOM 1538 N N . SER A 1 194 ? 0.194 46.990 14.463 1.00 62.97 194 SER A N 1
ATOM 1539 C CA . SER A 1 194 ? 0.241 46.616 15.876 1.00 62.97 194 SER A CA 1
ATOM 1540 C C . SER A 1 194 ? -0.976 47.189 16.606 1.00 62.97 194 SER A C 1
ATOM 1542 O O . SER A 1 194 ? -1.096 48.411 16.718 1.00 62.97 194 SER A O 1
ATOM 1544 N N . LEU A 1 195 ? -1.862 46.305 17.070 1.00 55.34 195 LEU A N 1
ATOM 1545 C CA . LEU A 1 195 ? -2.866 46.604 18.094 1.00 55.34 195 LEU A CA 1
ATOM 1546 C C . LEU A 1 195 ? -2.200 46.720 19.467 1.00 55.34 195 LEU A C 1
ATOM 1548 O O . LEU A 1 195 ? -1.327 45.870 19.759 1.00 55.34 195 LEU A O 1
#

Radius of gyration: 22.25 Å; Cα contacts (8 Å, |Δi|>4): 136; chains: 1; bounding box: 57×60×57 Å

Secondary structure (DSSP, 8-state):
---------HHHHHHHHHHHHHHHHHHHHHHHHHHHHHHHS---HHHHHHHHHHHHHHHHHHHHHHHHHHHHHHTT-HHHHHHHHHHHHHHHHHHHIIIIISSS--HHHHHHHHHHHHHHHHHHHHHHHHHHHHHHHHHHHHHHHH-TT-HHHHHHHHHHHHHHHHHHHHHHHHHHHHHHHHHHHHHHHHSS---

Foldseek 3Di:
DPPPPLAQDPVLLVLLVVLVVLLVVLLVVLVVVLVVCVVPPPDDPVLSVVSVVLSVVLVVLSVQLSVLCNVCSVVVNLLSLVVSLVSLVVNLVSLCCQQPVRPDRDPVNNVSSVVSNVSSVVSSVVSVVSSVSSLVVVVVVVCVVPDPPCVVVRVVCPVCCSVPVVVVVVVVVVVVVVVVVVVVVVVVVVPDPDD

Sequence (195 aa):
MVVSDVRSSLSYQVFLHISKPYSALFFIAELCLYFFKISILPYPNHVAICDFLLIILFAPVEALRIFWGRKGNLTETSAFISFSLLLSIAVLAVCIYWAVFQSYVLLIEFIVVCIEGGLVIIESLLGIITVATLSRCINDIILYTLGNGTREIMDLTFMTSYFGIYFYSAYTLIYLQASINLTLAKNIKSDMPSL

Solvent-accessible surface area (backbone atoms only — not comparable to full-atom values): 10816 Å² total; per-residue (Å²): 135,86,78,77,80,84,66,61,56,63,70,47,51,53,50,53,58,56,44,55,62,48,55,53,51,48,54,53,48,53,53,53,50,48,59,51,43,68,74,75,46,97,66,58,68,71,58,54,51,53,53,50,50,50,57,63,51,45,57,62,49,52,52,49,21,50,51,30,34,51,49,12,38,76,68,66,33,49,68,36,32,52,53,16,47,56,39,44,53,55,52,44,51,53,34,49,37,57,62,68,69,45,94,78,66,48,73,71,55,40,54,53,39,51,53,53,40,48,51,50,49,55,46,42,53,42,44,51,53,48,35,54,53,48,51,51,54,51,50,51,53,48,38,71,72,71,46,88,85,53,66,81,64,47,64,65,46,52,69,51,41,65,61,44,49,57,51,50,51,52,50,51,53,53,52,49,54,51,51,51,53,53,51,52,55,50,52,59,59,69,71,50,80,86,127